Protein AF-A0A848SXJ2-F1 (afdb_monomer_lite)

Structure (mmCIF, N/CA/C/O backbone):
data_AF-A0A848SXJ2-F1
#
_entry.id   AF-A0A848SXJ2-F1
#
loop_
_atom_site.group_PDB
_atom_site.id
_atom_site.type_symbol
_atom_site.label_atom_id
_atom_site.label_alt_id
_atom_site.label_comp_id
_atom_site.label_asym_id
_atom_site.label_entity_id
_atom_site.label_seq_id
_atom_site.pdbx_PDB_ins_code
_atom_site.Cartn_x
_atom_site.Cartn_y
_atom_site.Cartn_z
_atom_site.occupancy
_atom_site.B_iso_or_equiv
_atom_site.auth_seq_id
_atom_site.auth_comp_id
_atom_site.auth_asym_id
_atom_site.auth_atom_id
_atom_site.pdbx_PDB_model_num
ATOM 1 N N . GLY A 1 1 ? 14.154 23.562 -6.229 1.00 47.72 1 GLY A N 1
ATOM 2 C CA . GLY A 1 1 ? 14.390 22.105 -6.232 1.00 47.72 1 GLY A CA 1
ATOM 3 C C . GLY A 1 1 ? 15.698 21.708 -6.893 1.00 47.72 1 GLY A C 1
ATOM 4 O O . GLY A 1 1 ? 15.797 20.578 -7.337 1.00 47.72 1 GLY A O 1
ATOM 5 N N . MET A 1 2 ? 16.697 22.590 -6.935 1.00 58.78 2 MET A N 1
ATOM 6 C CA . MET A 1 2 ? 18.092 22.252 -7.221 1.00 58.78 2 MET A CA 1
ATOM 7 C C . MET A 1 2 ? 18.966 23.193 -6.392 1.00 58.78 2 MET A C 1
ATOM 9 O O . MET A 1 2 ? 18.511 24.285 -6.054 1.00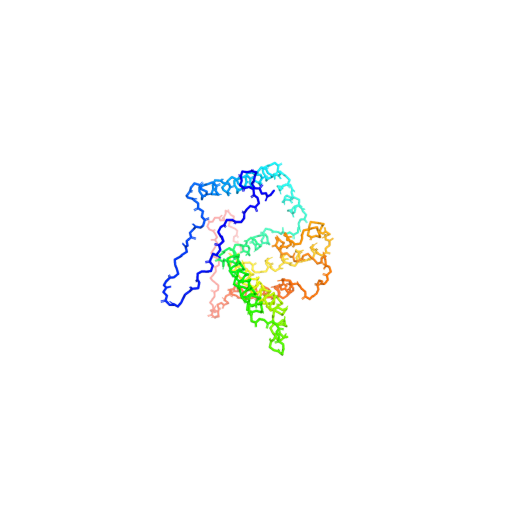 58.78 2 MET A O 1
ATOM 13 N N . SER A 1 3 ? 20.159 22.725 -6.040 1.00 58.53 3 SER A N 1
ATOM 14 C CA . SER A 1 3 ? 21.129 23.444 -5.217 1.00 58.53 3 SER A CA 1
ATOM 15 C C . SER A 1 3 ? 21.583 24.745 -5.874 1.00 58.53 3 SER A C 1
ATOM 17 O O . SER A 1 3 ? 22.093 24.715 -6.997 1.00 58.53 3 SER A O 1
ATOM 19 N N . ASP A 1 4 ? 21.496 25.862 -5.150 1.00 65.25 4 ASP A N 1
ATOM 20 C CA . ASP A 1 4 ? 22.073 27.143 -5.583 1.00 65.25 4 ASP A CA 1
ATOM 21 C C . ASP A 1 4 ? 23.614 27.092 -5.630 1.00 65.25 4 ASP A C 1
ATOM 23 O O . ASP A 1 4 ? 24.245 27.873 -6.341 1.00 65.25 4 ASP A O 1
ATOM 27 N N . ARG A 1 5 ? 24.230 26.148 -4.897 1.00 64.75 5 ARG A N 1
ATOM 28 C CA . ARG A 1 5 ? 25.687 25.942 -4.832 1.00 64.75 5 ARG A CA 1
ATOM 29 C C . ARG A 1 5 ? 26.227 25.030 -5.932 1.00 64.75 5 ARG A C 1
ATOM 31 O O . ARG A 1 5 ? 27.325 25.283 -6.421 1.00 64.75 5 ARG A O 1
ATOM 38 N N . LEU A 1 6 ? 25.502 23.974 -6.306 1.00 68.81 6 LEU A N 1
ATOM 39 C CA . LEU A 1 6 ? 25.976 22.972 -7.278 1.00 68.81 6 LEU A CA 1
ATOM 40 C C . LEU A 1 6 ? 25.404 23.165 -8.692 1.00 68.81 6 LEU A C 1
ATOM 42 O O . LEU A 1 6 ? 25.978 22.659 -9.659 1.00 68.81 6 LEU A O 1
ATOM 46 N N . GLY A 1 7 ? 24.314 23.925 -8.837 1.00 62.50 7 GLY A N 1
ATOM 47 C CA . GLY A 1 7 ? 23.664 24.161 -10.125 1.00 62.50 7 GLY A CA 1
ATOM 48 C C . GLY A 1 7 ? 23.066 22.888 -10.756 1.00 62.50 7 GLY A C 1
ATOM 49 O O . GLY A 1 7 ? 23.024 21.830 -10.130 1.00 62.50 7 GLY A O 1
ATOM 50 N N . PRO A 1 8 ? 22.578 22.954 -12.008 1.00 58.34 8 PRO A N 1
ATOM 51 C CA . PRO A 1 8 ? 21.832 21.868 -12.659 1.00 58.34 8 PRO A CA 1
ATOM 52 C C . PRO A 1 8 ? 22.715 20.768 -13.286 1.00 58.34 8 PRO A C 1
ATOM 54 O O . PRO A 1 8 ? 22.371 20.201 -14.323 1.00 58.34 8 PRO A O 1
ATOM 57 N N . LEU A 1 9 ? 23.881 20.478 -12.708 1.00 57.28 9 LEU A N 1
ATOM 58 C CA . LEU A 1 9 ? 24.855 19.556 -13.298 1.00 57.28 9 LEU A CA 1
ATOM 59 C C . LEU A 1 9 ? 24.609 18.104 -12.864 1.00 57.28 9 LEU A C 1
ATOM 61 O O . LEU A 1 9 ? 24.473 17.797 -11.683 1.00 57.28 9 LEU A O 1
ATOM 65 N N . GLN A 1 10 ? 24.596 17.189 -13.837 1.00 55.00 10 GLN A N 1
ATOM 66 C CA . GLN A 1 10 ? 24.577 15.748 -13.590 1.00 55.00 10 GLN A CA 1
ATOM 67 C C . GLN A 1 10 ? 26.015 15.257 -13.369 1.00 55.00 10 GLN A C 1
ATOM 69 O O . GLN A 1 10 ? 26.797 15.166 -14.318 1.00 55.00 10 GLN A O 1
ATOM 74 N N . PHE A 1 11 ? 26.371 14.968 -12.117 1.00 60.47 11 PHE A N 1
ATOM 75 C CA . PHE A 1 11 ? 27.676 14.412 -11.746 1.00 60.47 11 PHE A CA 1
ATOM 76 C C . PHE A 1 11 ? 27.670 12.879 -11.882 1.00 60.47 11 PHE A C 1
ATOM 78 O O . PHE A 1 11 ? 26.673 12.235 -11.564 1.00 60.47 11 PHE A O 1
ATOM 85 N N . GLY A 1 12 ? 28.769 12.298 -12.384 1.00 56.19 12 GLY A N 1
ATOM 86 C CA . GLY A 1 12 ? 28.888 10.852 -12.636 1.00 56.19 12 GLY A CA 1
ATOM 87 C C . GLY A 1 12 ? 28.481 10.417 -14.050 1.00 56.19 12 GLY A C 1
ATOM 88 O O . GLY A 1 12 ? 27.635 9.537 -14.218 1.00 56.19 12 GLY A O 1
ATOM 89 N N . LYS A 1 13 ? 29.067 11.020 -15.095 1.00 49.84 13 LYS A N 1
ATOM 90 C CA . LYS A 1 13 ? 28.912 10.494 -16.460 1.00 49.84 13 LYS A CA 1
ATOM 91 C C . LYS A 1 13 ? 29.557 9.105 -16.533 1.00 49.84 13 LYS A C 1
ATOM 93 O O . LYS A 1 13 ? 30.717 8.943 -16.192 1.00 49.84 13 LYS A O 1
ATOM 98 N N . LYS A 1 14 ? 28.829 8.101 -17.031 1.00 47.25 14 LYS A N 1
ATOM 99 C CA . LYS A 1 14 ? 29.453 6.854 -17.494 1.00 47.25 14 LYS A CA 1
ATOM 100 C C . LYS A 1 14 ? 30.269 7.175 -18.745 1.00 47.25 14 LYS A C 1
ATOM 102 O O . LYS A 1 14 ? 29.695 7.273 -19.827 1.00 47.25 14 LYS A O 1
ATOM 107 N N . GLN A 1 15 ? 31.581 7.356 -18.622 1.00 43.81 15 GLN A N 1
ATOM 108 C CA . GLN A 1 15 ? 32.449 7.192 -19.785 1.00 43.81 15 GLN A CA 1
ATOM 109 C C . GLN A 1 15 ? 32.481 5.701 -20.132 1.00 43.81 15 GLN A C 1
ATOM 111 O O . GLN A 1 15 ? 33.029 4.884 -19.395 1.00 43.81 15 GLN A O 1
ATOM 116 N N . GLU A 1 16 ? 31.826 5.335 -21.235 1.00 45.81 16 GLU A N 1
ATOM 117 C CA . GLU A 1 16 ? 31.946 4.006 -21.830 1.00 45.81 16 GLU A CA 1
ATOM 118 C C . GLU A 1 16 ? 33.398 3.780 -22.264 1.00 45.81 16 GLU A C 1
ATOM 120 O O . GLU A 1 16 ? 33.823 4.201 -23.339 1.00 45.81 16 GLU A O 1
ATOM 125 N N . MET A 1 17 ? 34.170 3.086 -21.432 1.00 40.25 17 MET A N 1
ATOM 126 C CA . MET A 1 17 ? 35.385 2.425 -21.889 1.00 40.25 17 MET A CA 1
ATOM 127 C C . MET A 1 17 ? 34.981 1.097 -22.530 1.00 40.25 17 MET A C 1
ATOM 129 O O . MET A 1 17 ? 34.607 0.138 -21.856 1.00 40.25 17 MET A O 1
ATOM 133 N N . ILE A 1 18 ? 35.037 1.050 -23.859 1.00 52.75 18 ILE A N 1
ATOM 134 C CA . ILE A 1 18 ? 35.050 -0.197 -24.625 1.00 52.75 18 ILE A CA 1
ATOM 135 C C . ILE A 1 18 ? 36.289 -0.971 -24.170 1.00 52.75 18 ILE A C 1
ATOM 137 O O . ILE A 1 18 ? 37.379 -0.464 -24.412 1.00 52.75 18 ILE A O 1
ATOM 141 N N . PHE A 1 19 ? 36.172 -2.178 -23.596 1.00 44.94 19 PHE A N 1
ATOM 142 C CA . PHE A 1 19 ? 37.164 -3.221 -23.890 1.00 44.94 19 PHE A CA 1
ATOM 143 C C . PHE A 1 19 ? 36.791 -4.660 -23.504 1.00 44.94 19 PHE A C 1
ATOM 145 O O . PHE A 1 19 ? 36.124 -4.954 -22.516 1.00 44.94 19 PHE A O 1
ATOM 152 N N . LEU A 1 20 ? 37.332 -5.551 -24.330 1.00 52.31 20 LEU A N 1
ATOM 153 C CA . LEU A 1 20 ? 37.504 -6.986 -24.169 1.00 52.31 20 LEU A CA 1
ATOM 154 C C . LEU A 1 20 ? 37.998 -7.353 -22.750 1.00 52.31 20 LEU A C 1
ATOM 156 O O . LEU A 1 20 ? 39.134 -7.062 -22.393 1.00 52.31 20 LEU A O 1
ATOM 160 N N . GLY A 1 21 ? 37.150 -8.030 -21.972 1.00 52.91 21 GLY A N 1
ATOM 161 C CA . GLY A 1 21 ? 37.533 -8.918 -20.867 1.00 52.91 21 GLY A CA 1
ATOM 162 C C . GLY A 1 21 ? 38.621 -8.442 -19.893 1.00 52.91 21 GLY A C 1
ATOM 163 O O . GLY A 1 21 ? 39.688 -9.048 -19.848 1.00 52.91 21 GLY A O 1
ATOM 164 N N . ARG A 1 22 ? 38.335 -7.451 -19.041 1.00 46.81 22 ARG A N 1
ATOM 165 C CA . ARG A 1 22 ? 38.869 -7.377 -17.666 1.00 46.81 22 ARG A 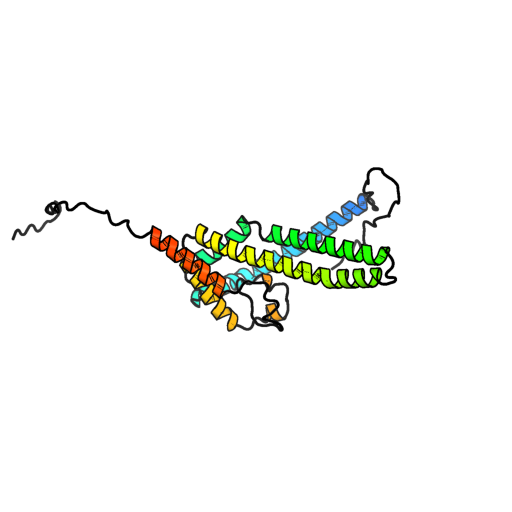CA 1
ATOM 166 C C . ARG A 1 22 ? 38.076 -6.379 -16.820 1.00 46.81 22 ARG A C 1
ATOM 168 O O . ARG A 1 22 ? 37.397 -5.517 -17.360 1.00 46.81 22 ARG A O 1
ATOM 175 N N . GLU A 1 23 ? 38.134 -6.596 -15.510 1.00 42.50 23 GLU A N 1
ATOM 176 C CA . GLU A 1 23 ? 37.324 -6.016 -14.431 1.00 42.50 23 GLU A CA 1
ATOM 177 C C . GLU A 1 23 ? 36.950 -4.532 -14.591 1.00 42.50 23 GLU A C 1
ATOM 179 O O . GLU A 1 23 ? 37.790 -3.671 -14.850 1.00 42.50 23 GLU A O 1
ATOM 184 N N . ILE A 1 24 ? 35.659 -4.251 -14.390 1.00 47.78 24 ILE A N 1
ATOM 185 C CA . ILE A 1 24 ? 35.055 -2.918 -14.448 1.00 47.78 24 ILE A CA 1
ATOM 186 C C . ILE A 1 24 ? 35.319 -2.223 -13.108 1.00 47.78 24 ILE A C 1
ATOM 188 O O . ILE A 1 24 ? 34.652 -2.519 -12.119 1.00 47.78 24 ILE A O 1
ATOM 192 N N . SER A 1 25 ? 36.283 -1.302 -13.073 1.00 45.88 25 SER A N 1
ATOM 193 C CA . SER A 1 25 ? 36.439 -0.360 -11.962 1.00 45.88 25 SER A CA 1
ATOM 194 C C . SER A 1 25 ? 35.680 0.924 -12.294 1.00 45.88 25 SER A C 1
ATOM 196 O O . SER A 1 25 ? 35.965 1.579 -13.294 1.00 45.88 25 SER A O 1
ATOM 198 N N . GLU A 1 26 ? 34.699 1.270 -11.465 1.00 52.59 26 GLU A N 1
ATOM 199 C CA . GLU A 1 26 ? 33.915 2.500 -11.574 1.00 52.59 26 GLU A CA 1
ATOM 200 C C . GLU A 1 26 ? 34.807 3.693 -11.181 1.00 52.59 26 GLU A C 1
ATOM 202 O O . GLU A 1 26 ? 35.275 3.781 -10.045 1.00 52.59 26 GLU A O 1
ATOM 207 N N . GLN A 1 27 ? 35.121 4.578 -12.130 1.00 51.34 27 GLN A N 1
ATOM 208 C CA . GLN A 1 27 ? 35.955 5.756 -11.885 1.00 51.34 27 GLN A CA 1
ATOM 209 C C . GLN A 1 27 ? 35.036 6.951 -11.582 1.00 51.34 27 GLN A C 1
ATOM 211 O O . GLN A 1 27 ? 34.171 7.291 -12.387 1.00 51.34 27 GLN A O 1
ATOM 216 N N . LYS A 1 28 ? 35.171 7.559 -10.394 1.00 56.06 28 LYS A N 1
ATOM 217 C CA . LYS A 1 28 ? 34.413 8.767 -10.027 1.00 56.06 28 LYS A CA 1
ATOM 218 C C . LYS A 1 28 ? 34.899 9.947 -10.880 1.00 56.06 28 LYS A C 1
ATOM 220 O O . LYS A 1 28 ? 36.016 10.418 -10.698 1.00 56.06 28 LYS A O 1
ATOM 225 N N . ASP A 1 29 ? 34.041 10.456 -11.762 1.00 61.94 29 ASP A N 1
ATOM 226 C CA . ASP A 1 29 ? 34.302 11.610 -12.647 1.00 61.94 29 ASP A CA 1
ATOM 227 C C . ASP A 1 29 ? 34.198 12.978 -11.924 1.00 61.94 29 ASP A C 1
ATOM 229 O O . ASP A 1 29 ? 33.734 13.973 -12.486 1.00 61.94 29 ASP A O 1
ATOM 233 N N . TYR A 1 30 ? 34.567 13.054 -10.644 1.00 69.38 30 TYR A N 1
ATOM 234 C CA . TYR A 1 30 ? 34.507 14.285 -9.850 1.00 69.38 30 TYR A CA 1
ATOM 235 C C . TYR A 1 30 ? 35.507 14.252 -8.690 1.00 69.38 30 TYR A C 1
ATOM 237 O O . TYR A 1 30 ? 35.885 13.190 -8.203 1.00 69.38 30 TYR A O 1
ATOM 245 N N . SER A 1 31 ? 35.967 15.432 -8.266 1.00 78.00 31 SER A N 1
ATOM 246 C CA . SER A 1 31 ? 36.963 15.548 -7.194 1.00 78.00 31 SER A CA 1
ATOM 247 C C . SER A 1 31 ? 36.384 15.150 -5.830 1.00 78.00 31 SER A C 1
ATOM 249 O O . SER A 1 31 ? 35.186 15.320 -5.614 1.00 78.00 31 SER A O 1
ATOM 251 N N . GLU A 1 32 ? 37.223 14.697 -4.891 1.00 75.94 32 GLU A N 1
ATOM 252 C CA . GLU A 1 32 ? 36.822 14.444 -3.488 1.00 75.94 32 GLU A CA 1
ATOM 253 C C . GLU A 1 32 ? 36.102 15.660 -2.881 1.00 75.94 32 GLU A C 1
ATOM 255 O O . GLU A 1 32 ? 35.013 15.540 -2.336 1.00 75.94 32 GLU A O 1
ATOM 260 N N . ARG A 1 33 ? 36.618 16.870 -3.129 1.00 77.19 33 ARG A N 1
ATOM 261 C CA . ARG A 1 33 ? 35.980 18.132 -2.717 1.00 77.19 33 ARG A CA 1
ATOM 262 C C . ARG A 1 33 ? 34.574 18.321 -3.309 1.00 77.19 33 ARG A C 1
ATOM 264 O O . ARG A 1 33 ? 33.718 18.955 -2.701 1.00 77.19 33 ARG A O 1
ATOM 271 N N . THR A 1 34 ? 34.336 17.828 -4.523 1.00 77.88 34 THR A N 1
ATOM 272 C CA . THR A 1 34 ? 33.011 17.857 -5.163 1.00 77.88 34 THR A CA 1
ATOM 273 C C . THR A 1 34 ? 32.094 16.792 -4.568 1.00 77.88 34 THR A C 1
ATOM 275 O O . THR A 1 34 ? 30.910 17.058 -4.407 1.00 77.88 34 THR A O 1
ATOM 278 N N . ALA A 1 35 ? 32.629 15.618 -4.220 1.00 76.56 35 ALA A N 1
ATOM 279 C CA . ALA A 1 35 ? 31.884 14.566 -3.535 1.00 76.56 35 ALA A CA 1
ATOM 280 C C . ALA A 1 35 ? 31.392 15.043 -2.160 1.00 76.56 35 ALA A C 1
ATOM 282 O O . ALA A 1 35 ? 30.202 14.957 -1.881 1.00 76.56 35 ALA A O 1
ATOM 283 N N . GLU A 1 36 ? 32.276 15.654 -1.368 1.00 81.00 36 GLU A N 1
ATOM 284 C CA . GLU A 1 36 ? 31.937 16.263 -0.075 1.00 81.00 36 GLU A CA 1
ATOM 285 C C . GLU A 1 36 ? 30.844 17.332 -0.219 1.00 81.00 36 GLU A C 1
ATOM 287 O O . GLU A 1 36 ? 29.877 17.346 0.538 1.00 81.00 36 GLU A O 1
ATOM 292 N N . ALA A 1 37 ? 30.947 18.192 -1.237 1.00 82.06 37 ALA A N 1
ATOM 293 C CA . ALA A 1 37 ? 29.942 19.222 -1.492 1.00 82.06 37 ALA A CA 1
ATOM 294 C C . ALA A 1 37 ? 28.573 18.643 -1.899 1.00 82.06 37 ALA A C 1
ATOM 296 O O . ALA A 1 37 ? 27.544 19.233 -1.570 1.00 82.06 37 ALA A O 1
ATOM 297 N N . ILE A 1 38 ? 28.547 17.513 -2.615 1.00 78.69 38 ILE A N 1
ATOM 298 C CA . ILE A 1 38 ? 27.309 16.791 -2.950 1.00 78.69 38 ILE A CA 1
ATOM 299 C C . ILE A 1 38 ? 26.688 16.207 -1.681 1.00 78.69 38 ILE A C 1
ATOM 301 O O . ILE A 1 38 ? 25.493 16.393 -1.459 1.00 78.69 38 ILE A O 1
ATOM 305 N N . ASP A 1 39 ? 27.484 15.544 -0.845 1.00 78.88 39 ASP A N 1
ATOM 306 C CA . ASP A 1 39 ? 26.998 14.916 0.384 1.00 78.88 39 ASP A CA 1
ATOM 307 C C . ASP A 1 39 ? 26.438 15.956 1.370 1.00 78.88 39 ASP A C 1
ATOM 309 O O . ASP A 1 39 ? 25.351 15.756 1.916 1.00 78.88 39 ASP A O 1
ATOM 313 N N . GLU A 1 40 ? 27.113 17.100 1.542 1.00 83.62 40 GLU A N 1
ATOM 314 C CA . GLU A 1 40 ? 26.623 18.225 2.355 1.00 83.62 40 GLU A CA 1
ATOM 315 C C . GLU A 1 40 ? 25.268 18.749 1.861 1.00 83.62 40 GLU A C 1
ATOM 317 O O . GLU A 1 40 ? 24.355 18.998 2.653 1.00 83.62 40 GLU A O 1
ATOM 322 N N . GLU A 1 41 ? 25.115 18.904 0.547 1.00 83.38 41 GLU A N 1
ATOM 323 C CA . GLU A 1 41 ? 23.892 19.435 -0.046 1.00 83.38 41 GLU A CA 1
ATOM 324 C C . GLU A 1 41 ? 22.732 18.438 0.047 1.00 83.38 41 GLU A C 1
ATOM 326 O O . GLU A 1 41 ? 21.605 18.815 0.379 1.00 83.38 41 GLU A O 1
ATOM 331 N N . VAL A 1 42 ? 23.002 17.154 -0.207 1.00 80.50 42 VAL A N 1
ATOM 332 C CA . VAL A 1 42 ? 22.019 16.077 -0.038 1.00 80.50 42 VAL A CA 1
ATOM 333 C C . VAL A 1 42 ? 21.569 16.015 1.416 1.00 80.50 42 VAL A C 1
ATOM 335 O O . VAL A 1 42 ? 20.366 15.962 1.677 1.00 80.50 42 VAL A O 1
ATOM 338 N N . HIS A 1 43 ? 22.506 16.078 2.363 1.00 83.06 43 HIS A N 1
ATOM 339 C CA . HIS A 1 43 ? 22.187 16.085 3.784 1.00 83.06 43 HIS A CA 1
ATOM 340 C C . HIS A 1 43 ? 21.317 17.291 4.162 1.00 83.06 43 HIS A C 1
ATOM 342 O O . HIS A 1 43 ? 20.280 17.114 4.796 1.00 83.06 43 HIS A O 1
ATOM 348 N N . SER A 1 44 ? 21.673 18.494 3.702 1.00 82.69 44 SER A N 1
ATOM 349 C CA . SER A 1 44 ? 20.905 19.725 3.931 1.00 82.69 44 SER A CA 1
ATOM 350 C C . SER A 1 44 ? 19.477 19.646 3.375 1.00 82.69 44 SER A C 1
ATOM 352 O O . SER A 1 44 ? 18.519 20.005 4.060 1.00 82.69 44 SER A O 1
ATOM 354 N N . LEU A 1 45 ? 19.302 19.115 2.160 1.00 82.56 45 LEU A N 1
ATOM 355 C CA . LEU A 1 45 ? 17.981 18.950 1.546 1.00 82.56 45 LEU A CA 1
ATOM 356 C C . LEU A 1 45 ? 17.112 17.948 2.306 1.00 82.56 45 LEU A C 1
ATOM 358 O O . LEU A 1 45 ? 15.933 18.214 2.548 1.00 82.56 45 LEU A O 1
ATOM 362 N N . VAL A 1 46 ? 17.686 16.801 2.677 1.00 79.75 46 VAL A N 1
ATOM 363 C CA . VAL A 1 46 ? 16.976 15.763 3.433 1.00 79.75 46 VAL A CA 1
ATOM 364 C C . VAL A 1 46 ? 16.597 16.285 4.816 1.00 79.75 46 VAL A C 1
ATOM 366 O O . VAL A 1 46 ? 15.443 16.138 5.219 1.00 79.75 46 VAL A O 1
ATOM 369 N N . GLN A 1 47 ? 17.526 16.948 5.506 1.00 87.38 47 GLN A N 1
ATOM 370 C CA . GLN A 1 47 ? 17.285 17.518 6.827 1.00 87.38 47 GLN A CA 1
ATOM 371 C C . GLN A 1 47 ? 16.232 18.629 6.767 1.00 87.38 47 GLN A C 1
ATOM 373 O O . GLN A 1 47 ? 15.282 18.610 7.540 1.00 87.38 47 GLN A O 1
ATOM 378 N N . GLY A 1 48 ? 16.314 19.536 5.789 1.00 88.06 48 GLY A N 1
ATOM 379 C CA . GLY A 1 48 ? 15.326 20.599 5.611 1.00 88.06 48 GLY A CA 1
ATOM 380 C C . GLY A 1 48 ? 13.924 20.069 5.296 1.00 88.06 48 GLY A C 1
ATOM 381 O O . GLY A 1 48 ? 12.935 20.583 5.819 1.00 88.06 48 GLY A O 1
ATOM 382 N N . ALA A 1 49 ? 13.815 19.015 4.482 1.00 82.31 49 ALA A N 1
ATOM 383 C CA . ALA A 1 49 ? 12.537 18.356 4.222 1.00 82.31 49 ALA A CA 1
ATOM 384 C C . ALA A 1 49 ? 11.980 17.668 5.479 1.00 82.31 49 ALA A C 1
ATOM 386 O O . ALA A 1 49 ? 10.780 17.765 5.745 1.00 82.31 49 ALA A O 1
ATOM 387 N N . TYR A 1 50 ? 12.845 17.008 6.254 1.00 81.81 50 TYR A N 1
ATOM 388 C CA . TYR A 1 50 ? 12.487 16.365 7.516 1.00 81.81 50 TYR A CA 1
ATOM 389 C C . TYR A 1 50 ? 12.002 17.383 8.554 1.00 81.81 50 TYR A C 1
ATOM 391 O O . TYR A 1 50 ? 10.912 17.228 9.100 1.00 81.81 50 TYR A O 1
ATOM 399 N N . ASP A 1 51 ? 12.753 18.462 8.767 1.00 89.56 51 ASP A N 1
ATOM 400 C CA . ASP A 1 51 ? 12.415 19.515 9.727 1.00 89.56 51 ASP A CA 1
ATOM 401 C C . ASP A 1 51 ? 11.113 20.220 9.335 1.00 89.56 51 ASP A C 1
ATOM 403 O O . ASP A 1 51 ? 10.268 20.495 10.184 1.00 89.56 51 ASP A O 1
ATOM 407 N N . HIS A 1 52 ? 10.904 20.466 8.039 1.00 86.75 52 HIS A N 1
ATOM 408 C CA . HIS A 1 52 ? 9.660 21.046 7.545 1.00 86.75 52 HIS A CA 1
ATOM 409 C C . HIS A 1 52 ? 8.463 20.112 7.757 1.00 86.75 52 HIS A C 1
ATOM 411 O O . HIS A 1 52 ? 7.392 20.573 8.152 1.00 86.75 52 HIS A O 1
ATOM 417 N N . ALA A 1 53 ? 8.638 18.805 7.535 1.00 80.31 53 ALA A N 1
ATOM 418 C CA . ALA A 1 53 ? 7.605 17.814 7.814 1.00 80.31 53 ALA A CA 1
ATOM 419 C C . ALA A 1 53 ? 7.286 17.743 9.314 1.00 80.31 53 ALA A C 1
ATOM 421 O O . ALA A 1 53 ? 6.113 17.799 9.679 1.00 80.31 53 ALA A O 1
ATOM 422 N N . ASN A 1 54 ? 8.303 17.698 10.180 1.00 90.19 54 ASN A N 1
ATOM 423 C CA . ASN A 1 54 ? 8.111 17.703 11.631 1.00 90.19 54 ASN A CA 1
ATOM 424 C C . ASN A 1 54 ? 7.406 18.969 12.101 1.00 90.19 54 ASN A C 1
ATOM 426 O O . ASN A 1 54 ? 6.425 18.881 12.828 1.00 90.19 54 ASN A O 1
ATOM 430 N N . LYS A 1 55 ? 7.827 20.137 11.615 1.00 89.06 55 LYS A N 1
ATOM 431 C CA . LYS A 1 55 ? 7.180 21.407 11.938 1.00 89.06 55 LYS A CA 1
ATOM 432 C C . LYS A 1 55 ? 5.711 21.425 11.513 1.00 89.06 55 LYS A C 1
ATOM 434 O O . LYS A 1 55 ? 4.854 21.816 12.295 1.00 89.06 55 LYS A O 1
ATOM 439 N N . LEU A 1 56 ? 5.400 20.951 10.304 1.00 84.31 56 LEU A N 1
ATOM 440 C CA . LEU A 1 56 ? 4.018 20.809 9.833 1.00 84.31 56 LEU A CA 1
ATOM 441 C C . LEU A 1 56 ? 3.193 19.882 10.734 1.00 84.31 56 LEU A C 1
ATOM 443 O O . LEU A 1 56 ? 2.028 20.182 11.003 1.00 84.31 56 LEU A O 1
ATOM 447 N N . LEU A 1 57 ? 3.777 18.771 11.185 1.00 79.12 57 LEU A N 1
ATOM 448 C CA . LEU A 1 57 ? 3.122 17.819 12.079 1.00 79.12 57 LEU A CA 1
ATOM 449 C C . LEU A 1 57 ? 2.905 18.410 13.475 1.00 79.12 57 LEU A C 1
ATOM 451 O O . LEU A 1 57 ? 1.798 18.308 13.992 1.00 79.12 57 LEU A O 1
ATOM 455 N N . GLU A 1 58 ? 3.913 19.063 14.051 1.00 85.19 58 GLU A N 1
ATOM 456 C CA . GLU A 1 58 ? 3.844 19.720 15.359 1.00 85.19 58 GLU A CA 1
ATOM 457 C C . GLU A 1 58 ? 2.809 20.853 15.365 1.00 85.19 58 GLU A C 1
ATOM 459 O O . GLU A 1 58 ? 1.937 20.888 16.229 1.00 85.19 58 GLU A O 1
ATOM 464 N N . GLU A 1 59 ? 2.830 21.734 14.360 1.00 90.06 59 GLU A N 1
ATOM 465 C CA . GLU A 1 59 ? 1.893 22.863 14.247 1.00 90.06 59 GLU A CA 1
ATOM 466 C C . GLU A 1 59 ? 0.438 22.423 14.022 1.00 90.06 59 GLU A C 1
ATOM 468 O O . GLU A 1 59 ? -0.494 23.174 14.315 1.00 90.06 59 GLU A O 1
ATOM 473 N N . ASN A 1 60 ? 0.220 21.221 13.479 1.00 87.06 60 ASN A N 1
ATOM 474 C CA . ASN A 1 60 ? -1.114 20.703 13.169 1.00 87.06 60 ASN A CA 1
ATOM 475 C C . ASN A 1 60 ? -1.500 19.486 14.020 1.00 87.06 60 ASN A C 1
ATOM 477 O O . ASN A 1 60 ? -2.517 18.850 13.728 1.00 87.06 60 ASN A O 1
ATOM 481 N N . ILE A 1 61 ? -0.749 19.173 15.080 1.00 84.31 61 ILE A N 1
ATOM 482 C CA . ILE A 1 61 ? -0.982 17.970 15.889 1.00 84.31 61 ILE A CA 1
ATOM 483 C C . ILE A 1 61 ? -2.370 17.983 16.535 1.00 84.31 61 ILE A C 1
ATOM 485 O O . ILE A 1 61 ? -3.063 16.970 16.539 1.00 84.31 61 ILE A O 1
ATOM 489 N N . ASP A 1 62 ? -2.845 19.154 16.964 1.00 72.69 62 ASP A N 1
ATOM 490 C CA . ASP A 1 62 ? -4.180 19.321 17.543 1.00 72.69 62 ASP A CA 1
ATOM 491 C C . ASP A 1 62 ? -5.287 19.069 16.519 1.00 72.69 62 ASP A C 1
ATOM 493 O O . ASP A 1 62 ? -6.336 18.525 16.855 1.00 72.69 62 ASP A O 1
ATOM 497 N N . ARG A 1 63 ? -5.055 19.401 15.242 1.00 73.94 63 ARG A N 1
ATOM 498 C CA . ARG A 1 63 ? -5.986 19.068 14.154 1.00 73.94 63 ARG A CA 1
ATOM 499 C C . ARG A 1 63 ? -5.969 17.579 13.850 1.00 73.94 63 ARG A C 1
ATOM 501 O O . ARG A 1 63 ? -7.017 17.032 13.530 1.00 73.94 63 ARG A O 1
ATOM 508 N N . LEU A 1 64 ? -4.813 16.927 13.964 1.00 69.12 64 LEU A N 1
ATOM 509 C CA . LEU A 1 64 ? -4.694 15.480 13.813 1.00 69.12 64 LEU A CA 1
ATOM 510 C C . LEU A 1 64 ? -5.420 14.751 14.954 1.00 69.12 64 LEU A C 1
ATOM 512 O O . LEU A 1 64 ? -6.196 13.837 14.692 1.00 69.12 64 LEU A O 1
ATOM 516 N N . HIS A 1 65 ? -5.249 15.202 16.199 1.00 69.69 65 HIS A N 1
ATOM 517 C CA . HIS A 1 65 ? -5.981 14.695 17.361 1.00 69.69 65 HIS A CA 1
ATOM 518 C C . HIS A 1 65 ? -7.479 14.999 17.288 1.00 69.69 65 HIS A C 1
ATOM 520 O O . HIS A 1 65 ? -8.280 14.132 17.615 1.00 69.69 65 HIS A O 1
ATOM 526 N N . ALA A 1 66 ? -7.879 16.180 16.812 1.00 62.50 66 ALA A N 1
ATOM 527 C CA . ALA A 1 66 ? -9.284 16.520 16.601 1.00 62.50 66 ALA A CA 1
ATOM 528 C C . ALA A 1 66 ? -9.906 15.718 15.451 1.00 62.50 66 ALA A C 1
ATOM 530 O O . ALA A 1 66 ? -11.069 15.344 15.537 1.00 62.50 66 ALA A O 1
ATOM 531 N N . LEU A 1 67 ? -9.147 15.412 14.394 1.00 59.94 67 LEU A N 1
ATOM 532 C CA . LEU A 1 67 ? -9.578 14.525 13.315 1.00 59.94 67 LEU A CA 1
ATOM 533 C C . LEU A 1 67 ? -9.720 13.088 13.823 1.00 59.94 67 LEU A C 1
ATOM 535 O O . LEU A 1 67 ? -10.746 12.468 13.578 1.00 59.94 67 LEU A O 1
ATOM 539 N N . ALA A 1 68 ? -8.736 12.575 14.564 1.00 61.38 68 ALA A N 1
ATOM 540 C CA . ALA A 1 68 ? -8.809 11.260 15.196 1.00 61.38 68 ALA A CA 1
ATOM 541 C C . ALA A 1 68 ? -9.984 11.179 16.186 1.00 61.38 68 ALA A C 1
ATOM 543 O O . ALA A 1 68 ? -10.751 10.224 16.144 1.00 61.38 68 ALA A O 1
ATOM 544 N N . GLY A 1 69 ? -10.178 12.215 17.006 1.00 57.56 69 GLY A N 1
ATOM 545 C CA . GLY A 1 69 ? -11.309 12.360 17.920 1.00 57.56 69 GLY A CA 1
ATOM 546 C C . GLY A 1 69 ? -12.645 12.419 17.186 1.00 57.56 69 GLY A C 1
ATOM 547 O O . GLY A 1 69 ? -13.549 11.676 17.524 1.00 57.56 69 GLY A O 1
ATOM 548 N N . ALA A 1 70 ? -12.756 13.200 16.111 1.00 55.56 70 ALA A N 1
ATOM 549 C CA . ALA A 1 70 ? -13.966 13.269 15.296 1.00 55.56 70 ALA A CA 1
ATOM 550 C C . ALA A 1 70 ? -14.258 11.960 14.541 1.00 55.56 70 ALA A C 1
ATOM 552 O O . ALA A 1 70 ? -15.420 11.648 14.294 1.00 55.56 70 ALA A O 1
ATOM 553 N N . LEU A 1 71 ? -13.230 11.194 14.161 1.00 58.75 71 LEU A N 1
ATOM 554 C CA . LEU A 1 71 ? -13.373 9.867 13.552 1.00 58.75 71 LEU A CA 1
ATOM 555 C C . LEU A 1 71 ? -13.795 8.804 14.579 1.00 58.75 71 LEU A C 1
ATOM 557 O O . LEU A 1 71 ? -14.539 7.892 14.219 1.00 58.75 71 LEU A O 1
ATOM 561 N N . LEU A 1 72 ? -13.366 8.949 15.837 1.00 56.44 72 LEU A N 1
ATOM 562 C CA . LEU A 1 72 ? -13.831 8.149 16.974 1.00 56.44 72 LEU A CA 1
ATOM 563 C C . LEU A 1 72 ? -15.275 8.516 17.365 1.00 56.44 72 LEU A C 1
ATOM 565 O O . LEU A 1 72 ? -16.105 7.627 17.519 1.00 56.44 72 LEU A O 1
ATOM 569 N N . ASP A 1 73 ? -15.597 9.810 17.435 1.00 49.16 73 ASP A N 1
ATOM 570 C CA . ASP A 1 73 ? -16.925 10.337 17.785 1.00 49.16 73 ASP A CA 1
ATOM 571 C C . ASP A 1 73 ? -17.972 10.092 16.687 1.00 49.16 73 ASP A C 1
ATOM 573 O O . ASP A 1 73 ? -19.165 10.010 16.974 1.00 49.16 73 ASP A O 1
ATOM 577 N N . ARG A 1 74 ? -17.557 9.966 15.417 1.00 55.91 74 ARG A N 1
ATOM 578 C CA . ARG A 1 74 ? -18.454 9.586 14.310 1.00 55.91 74 ARG A CA 1
ATOM 579 C C . ARG A 1 74 ? -18.696 8.076 14.185 1.00 55.91 74 ARG A C 1
ATOM 581 O O . ARG A 1 74 ? -19.333 7.681 13.212 1.00 55.91 74 ARG A O 1
ATOM 588 N N . GLU A 1 75 ? -18.231 7.261 15.137 1.00 55.12 75 GLU A N 1
ATOM 589 C CA . GLU A 1 75 ? -18.494 5.813 15.236 1.00 55.12 75 GLU A CA 1
ATOM 590 C C . GLU A 1 75 ? -18.384 5.058 13.897 1.00 55.12 75 GLU A C 1
ATOM 592 O O . GLU A 1 75 ? -19.233 4.235 13.551 1.00 55.12 75 GLU A O 1
ATOM 597 N N . ILE A 1 76 ? -17.337 5.316 13.102 1.00 63.47 76 ILE A N 1
ATOM 598 C CA . ILE A 1 76 ? -17.106 4.462 11.927 1.00 63.47 76 ILE A CA 1
ATOM 599 C C . ILE A 1 76 ? -16.496 3.139 12.375 1.00 63.47 76 ILE A C 1
ATOM 601 O O . ILE A 1 76 ? -16.833 2.122 11.791 1.00 63.47 76 ILE A O 1
ATOM 605 N N . LEU A 1 77 ? -15.631 3.128 13.394 1.00 74.31 77 LEU A N 1
ATOM 606 C CA . LEU A 1 77 ? -14.982 1.910 13.876 1.00 74.31 77 LEU A CA 1
ATOM 607 C C . LEU A 1 77 ? -14.973 1.839 15.408 1.00 74.31 77 LEU A C 1
ATOM 609 O O . LEU A 1 77 ? -14.642 2.819 16.071 1.00 74.31 77 LEU A O 1
ATOM 613 N N . ASP A 1 78 ? -15.309 0.679 15.963 1.00 84.38 78 ASP A N 1
ATOM 614 C CA . ASP A 1 78 ? -15.174 0.367 17.382 1.00 84.38 78 ASP A CA 1
ATOM 615 C C . ASP A 1 78 ? -13.730 -0.031 17.753 1.00 84.38 78 ASP A C 1
ATOM 617 O O . ASP A 1 78 ? -12.825 -0.100 16.918 1.00 84.38 78 ASP A O 1
ATOM 621 N N . ARG A 1 79 ? -13.484 -0.272 19.045 1.00 85.88 79 ARG A N 1
ATOM 622 C CA . ARG A 1 79 ? -12.146 -0.598 19.561 1.00 85.88 79 ARG A CA 1
ATOM 623 C C . ARG A 1 79 ? -11.540 -1.846 18.914 1.00 85.88 79 ARG A C 1
ATOM 625 O O . ARG A 1 79 ? -10.344 -1.845 18.631 1.00 85.88 79 ARG A O 1
ATOM 632 N N . ASP A 1 80 ? -12.335 -2.894 18.729 1.00 87.88 80 ASP A N 1
ATOM 633 C CA . ASP A 1 80 ? -11.862 -4.170 18.193 1.00 87.88 80 ASP A CA 1
ATOM 634 C C . ASP A 1 80 ? -11.581 -4.049 16.691 1.00 87.88 80 ASP A C 1
ATOM 636 O O . ASP A 1 80 ? -10.633 -4.643 16.175 1.00 87.88 80 ASP A O 1
ATOM 640 N N . GLU A 1 81 ? -12.369 -3.233 15.998 1.00 87.06 81 GLU A N 1
ATOM 641 C CA . GLU A 1 81 ? -12.176 -2.885 14.594 1.00 87.06 81 GLU A CA 1
ATOM 642 C C . GLU A 1 81 ? -10.894 -2.066 14.378 1.00 87.06 81 GLU A C 1
ATOM 644 O O . GLU A 1 81 ? -10.106 -2.378 13.482 1.00 87.06 81 GLU A O 1
ATOM 649 N N . ILE A 1 82 ? -10.631 -1.069 15.231 1.00 87.56 82 ILE A N 1
ATOM 650 C CA . ILE A 1 82 ? -9.382 -0.290 15.207 1.00 87.56 82 ILE A CA 1
ATOM 651 C C . ILE A 1 82 ? -8.178 -1.192 15.489 1.00 87.56 82 ILE A C 1
ATOM 653 O O . ILE A 1 82 ? -7.166 -1.100 14.795 1.00 87.56 82 ILE A O 1
ATOM 657 N N . GLU A 1 83 ? -8.276 -2.081 16.478 1.00 87.81 83 GLU A N 1
ATOM 658 C CA . GLU A 1 83 ? -7.222 -3.055 16.774 1.00 87.81 83 GLU A CA 1
ATOM 659 C C . GLU A 1 83 ? -6.943 -3.964 15.569 1.00 87.81 83 GLU A C 1
ATOM 661 O O . GLU A 1 83 ? -5.783 -4.194 15.228 1.00 87.81 83 GLU A O 1
ATOM 666 N N . GLY A 1 84 ? -7.992 -4.420 14.878 1.00 87.94 84 GLY A N 1
ATOM 667 C CA . GLY A 1 84 ? -7.873 -5.198 13.648 1.00 87.94 84 GLY A CA 1
ATOM 668 C C . GLY A 1 84 ? -7.140 -4.441 12.537 1.00 87.94 84 GLY A C 1
ATOM 669 O O . GLY A 1 84 ? -6.231 -4.994 11.917 1.00 87.94 84 GLY A O 1
ATOM 670 N N . VAL A 1 85 ? -7.495 -3.175 12.301 1.00 88.56 85 VAL A N 1
ATOM 671 C CA . VAL A 1 85 ? -6.846 -2.331 11.280 1.00 88.56 85 VAL A CA 1
ATOM 672 C C . VAL A 1 85 ? -5.383 -2.060 11.639 1.00 88.56 85 VAL A C 1
ATOM 674 O O . VAL A 1 85 ? -4.501 -2.220 10.802 1.00 88.56 85 VAL A O 1
ATOM 677 N N . MET A 1 86 ? -5.081 -1.742 12.897 1.00 88.94 86 MET A N 1
ATOM 678 C CA . MET A 1 86 ? -3.695 -1.555 13.343 1.00 88.94 86 MET A CA 1
ATOM 679 C C . MET A 1 86 ? -2.867 -2.839 13.209 1.00 88.94 86 MET A C 1
ATOM 681 O O . MET A 1 86 ? -1.697 -2.792 12.827 1.00 88.94 86 MET A O 1
ATOM 685 N N . ALA A 1 87 ? -3.467 -3.998 13.489 1.00 90.62 87 ALA A N 1
ATOM 686 C CA . ALA A 1 87 ? -2.825 -5.292 13.296 1.00 90.62 87 ALA A CA 1
ATOM 687 C C . ALA A 1 87 ? -2.560 -5.593 11.810 1.00 90.62 87 ALA A C 1
ATOM 689 O O . ALA A 1 87 ? -1.523 -6.174 11.484 1.00 90.62 87 ALA A O 1
ATOM 690 N N . HIS A 1 88 ? -3.456 -5.178 10.911 1.00 90.00 88 HIS A N 1
ATOM 691 C CA . HIS A 1 88 ? -3.260 -5.247 9.461 1.00 90.00 88 HIS A CA 1
ATOM 692 C C . HIS A 1 88 ? -2.054 -4.403 9.011 1.00 90.00 88 HIS A C 1
ATOM 694 O O . HIS A 1 88 ? -1.149 -4.924 8.357 1.00 90.00 88 HIS A O 1
ATOM 700 N N . GLU A 1 89 ? -1.962 -3.145 9.451 1.00 88.38 89 GLU A N 1
ATOM 701 C CA . GLU A 1 89 ? -0.811 -2.283 9.139 1.00 88.38 89 GLU A CA 1
ATOM 702 C C . GLU A 1 89 ? 0.502 -2.843 9.711 1.00 88.38 89 GLU A C 1
ATOM 704 O O . GLU A 1 89 ? 1.546 -2.864 9.051 1.00 88.38 89 GLU A O 1
ATOM 709 N N . LEU A 1 90 ? 0.458 -3.399 10.926 1.00 89.81 90 LEU A N 1
ATOM 710 C CA . LEU A 1 90 ? 1.612 -4.077 11.514 1.00 89.81 90 LEU A CA 1
ATOM 711 C C . LEU A 1 90 ? 2.022 -5.316 10.702 1.00 89.81 90 LEU A C 1
ATOM 713 O O . LEU A 1 90 ? 3.216 -5.609 10.582 1.00 89.81 90 LEU A O 1
ATOM 717 N N . ALA A 1 91 ? 1.064 -6.035 10.114 1.00 90.31 91 ALA A N 1
ATOM 718 C CA . ALA A 1 91 ? 1.344 -7.164 9.238 1.00 90.31 91 ALA A CA 1
ATOM 719 C C . ALA A 1 91 ? 2.064 -6.730 7.948 1.00 90.31 91 ALA A C 1
ATOM 721 O O . ALA A 1 91 ? 2.957 -7.456 7.501 1.00 90.31 91 ALA A O 1
ATOM 722 N N . HIS A 1 92 ? 1.769 -5.552 7.386 1.00 89.62 92 HIS A N 1
ATOM 723 C CA . HIS A 1 92 ? 2.541 -4.991 6.266 1.00 89.62 92 HIS A CA 1
ATOM 724 C C . HIS A 1 92 ? 4.002 -4.728 6.644 1.00 89.62 92 HIS A C 1
ATOM 726 O O . HIS A 1 92 ? 4.918 -5.103 5.903 1.00 89.62 92 HIS A O 1
ATOM 732 N N . VAL A 1 93 ? 4.240 -4.147 7.824 1.00 90.31 93 VAL A N 1
ATOM 733 C CA . VAL A 1 93 ? 5.599 -3.887 8.329 1.00 90.31 93 VAL A CA 1
ATOM 734 C C . VAL A 1 93 ? 6.345 -5.196 8.579 1.00 90.31 93 VAL A C 1
ATOM 736 O O . VAL A 1 93 ? 7.467 -5.376 8.100 1.00 90.31 93 VAL A O 1
ATOM 739 N N . ARG A 1 94 ? 5.709 -6.148 9.274 1.00 90.62 94 ARG A N 1
ATOM 740 C CA . ARG A 1 94 ? 6.284 -7.468 9.578 1.00 90.62 94 ARG A CA 1
ATOM 741 C C . ARG A 1 94 ? 6.681 -8.223 8.309 1.00 90.62 94 ARG A C 1
ATOM 743 O O . ARG A 1 94 ? 7.718 -8.883 8.293 1.00 90.62 94 ARG A O 1
ATOM 750 N N . ASN A 1 95 ? 5.878 -8.104 7.255 1.00 89.88 95 ASN A N 1
ATOM 751 C CA . ASN A 1 95 ? 6.103 -8.778 5.980 1.00 89.88 95 ASN A CA 1
ATOM 752 C C . ASN A 1 95 ? 6.995 -7.993 5.000 1.00 89.88 95 ASN A C 1
ATOM 754 O O . ASN A 1 95 ? 7.369 -8.533 3.959 1.00 89.88 95 ASN A O 1
ATOM 758 N N . ARG A 1 96 ? 7.415 -6.774 5.371 1.00 91.50 96 ARG A N 1
ATOM 759 C CA . ARG A 1 96 ? 8.297 -5.891 4.587 1.00 91.50 96 ARG A CA 1
ATOM 760 C C . ARG A 1 96 ? 7.710 -5.508 3.228 1.00 91.50 96 ARG A C 1
ATOM 762 O O . ARG A 1 96 ? 8.424 -5.443 2.227 1.00 91.50 96 ARG A O 1
ATOM 769 N N . ASP A 1 97 ? 6.420 -5.210 3.194 1.00 86.62 97 ASP A N 1
ATOM 770 C CA . ASP A 1 97 ? 5.686 -5.031 1.938 1.00 86.62 97 ASP A CA 1
ATOM 771 C C . ASP A 1 97 ? 6.190 -3.823 1.138 1.00 86.62 97 ASP A C 1
ATOM 773 O O . ASP A 1 97 ? 6.370 -3.913 -0.077 1.00 86.62 97 ASP A O 1
ATOM 777 N N . THR A 1 98 ? 6.563 -2.740 1.823 1.00 84.19 98 THR A N 1
ATOM 778 C CA . THR A 1 98 ? 7.213 -1.571 1.213 1.00 84.19 98 THR A CA 1
ATOM 779 C C . THR A 1 98 ? 8.538 -1.932 0.539 1.00 84.19 98 THR A C 1
ATOM 781 O O . THR A 1 98 ? 8.818 -1.479 -0.572 1.00 84.19 98 THR A O 1
ATOM 784 N N . LEU A 1 99 ? 9.354 -2.786 1.169 1.00 86.50 99 LEU A N 1
ATOM 785 C CA . LEU A 1 99 ? 10.622 -3.236 0.591 1.00 86.50 99 LEU A CA 1
ATOM 786 C C . LEU A 1 99 ? 10.380 -4.100 -0.652 1.00 86.50 99 LEU A C 1
ATOM 788 O O . LEU A 1 99 ? 11.021 -3.906 -1.679 1.00 86.50 99 LEU A O 1
ATOM 792 N N . ILE A 1 100 ? 9.426 -5.029 -0.584 1.00 86.62 100 ILE A N 1
ATOM 793 C CA . ILE A 1 100 ? 9.083 -5.894 -1.719 1.00 86.62 100 ILE A CA 1
ATOM 794 C C . ILE A 1 100 ? 8.605 -5.052 -2.907 1.00 86.62 100 ILE A C 1
ATOM 796 O O . ILE A 1 100 ? 9.078 -5.252 -4.026 1.00 86.62 100 ILE A O 1
ATOM 800 N N . MET A 1 101 ? 7.712 -4.085 -2.676 1.00 84.06 101 MET A N 1
ATOM 801 C CA . MET A 1 101 ? 7.174 -3.230 -3.738 1.00 84.06 101 MET A CA 1
ATOM 802 C C . MET A 1 101 ? 8.242 -2.320 -4.352 1.00 84.06 101 MET A C 1
ATOM 804 O O . MET A 1 101 ? 8.305 -2.195 -5.574 1.00 84.06 101 MET A O 1
ATOM 808 N N . THR A 1 102 ? 9.123 -1.735 -3.536 1.00 85.00 102 THR A N 1
ATOM 809 C CA . THR A 1 102 ? 10.236 -0.900 -4.025 1.00 85.00 102 THR A CA 1
ATOM 810 C C . THR A 1 102 ? 11.260 -1.709 -4.818 1.00 85.00 102 THR A C 1
ATOM 812 O O . THR A 1 102 ? 11.666 -1.284 -5.902 1.00 85.00 102 THR A O 1
ATOM 815 N N . MET A 1 103 ? 11.629 -2.907 -4.355 1.00 89.00 103 MET A N 1
ATOM 816 C CA . MET A 1 103 ? 12.507 -3.811 -5.105 1.00 89.00 103 MET A CA 1
ATOM 817 C C . MET A 1 103 ? 11.864 -4.258 -6.424 1.00 89.00 103 MET A C 1
ATOM 819 O O . MET A 1 103 ? 12.510 -4.194 -7.470 1.00 89.00 103 MET A O 1
ATOM 823 N N . ALA A 1 104 ? 10.588 -4.656 -6.405 1.00 85.69 104 ALA A N 1
ATOM 824 C CA . ALA A 1 104 ? 9.861 -5.063 -7.607 1.00 85.69 104 ALA A CA 1
ATOM 825 C C . ALA A 1 104 ? 9.772 -3.925 -8.636 1.00 85.69 104 ALA A C 1
ATOM 827 O O . ALA A 1 104 ? 10.033 -4.144 -9.821 1.00 85.69 104 ALA A O 1
ATOM 828 N N . ALA A 1 105 ? 9.460 -2.704 -8.190 1.00 83.50 105 ALA A N 1
ATOM 829 C CA . ALA A 1 105 ? 9.418 -1.523 -9.047 1.00 83.50 105 ALA A CA 1
ATOM 830 C C . ALA A 1 105 ? 10.795 -1.196 -9.642 1.00 83.50 105 ALA A C 1
ATOM 832 O O . ALA A 1 105 ? 10.899 -0.934 -10.840 1.00 83.50 105 ALA A O 1
ATOM 833 N N . THR A 1 106 ? 11.856 -1.288 -8.836 1.00 87.50 106 THR A N 1
ATOM 834 C CA . THR A 1 106 ? 13.236 -1.036 -9.279 1.00 87.50 106 THR A CA 1
ATOM 835 C C . THR A 1 106 ? 13.672 -2.042 -10.344 1.00 87.50 106 THR A C 1
ATOM 837 O O . THR A 1 106 ? 14.179 -1.648 -11.392 1.00 87.50 106 THR A O 1
ATOM 840 N N . ILE A 1 107 ? 13.422 -3.338 -10.125 1.00 91.00 107 ILE A N 1
ATOM 841 C CA . ILE A 1 107 ? 13.753 -4.400 -11.088 1.00 91.00 107 ILE A CA 1
ATOM 842 C C . ILE A 1 107 ? 12.960 -4.213 -12.385 1.00 91.00 107 ILE A C 1
ATOM 844 O O . ILE A 1 107 ? 13.530 -4.270 -13.474 1.00 91.00 107 ILE A O 1
ATOM 848 N N . ALA A 1 108 ? 11.657 -3.939 -12.287 1.00 84.06 108 ALA A N 1
ATOM 849 C CA . ALA A 1 108 ? 10.816 -3.694 -13.453 1.00 84.06 108 ALA A CA 1
ATOM 850 C C . ALA A 1 108 ? 11.278 -2.465 -14.257 1.00 84.06 108 ALA A C 1
ATOM 852 O O . ALA A 1 108 ? 11.328 -2.509 -15.491 1.00 84.06 108 ALA A O 1
ATOM 853 N N . GLY A 1 109 ? 11.664 -1.390 -13.564 1.00 84.88 109 GLY A N 1
ATOM 854 C CA . GLY A 1 109 ? 12.246 -0.194 -14.168 1.00 84.88 109 GLY A CA 1
ATOM 855 C C . GLY A 1 109 ? 13.570 -0.490 -14.872 1.00 84.88 109 GLY A C 1
ATOM 856 O O . GLY A 1 109 ? 13.741 -0.118 -16.031 1.00 84.88 109 GLY A O 1
ATOM 857 N N . ALA A 1 110 ? 14.471 -1.236 -14.227 1.00 89.19 110 ALA A N 1
ATOM 858 C CA . ALA A 1 110 ? 15.759 -1.620 -14.802 1.00 89.19 110 ALA A CA 1
ATOM 859 C C . ALA A 1 110 ? 15.602 -2.481 -16.067 1.00 89.19 110 ALA A C 1
ATOM 861 O O . ALA A 1 110 ? 16.242 -2.204 -17.080 1.00 89.19 110 ALA A O 1
ATOM 862 N N . ILE A 1 111 ? 14.707 -3.477 -16.050 1.00 87.12 111 ILE A N 1
ATOM 863 C CA . ILE A 1 111 ? 14.410 -4.312 -17.227 1.00 87.12 111 ILE A CA 1
ATOM 864 C C . ILE A 1 111 ? 13.848 -3.456 -18.369 1.00 87.12 111 ILE A C 1
ATOM 866 O O . ILE A 1 111 ? 14.275 -3.594 -19.516 1.00 87.12 111 ILE A O 1
ATOM 870 N N . SER A 1 112 ? 12.933 -2.534 -18.058 1.00 84.44 112 SER A N 1
ATOM 871 C CA . SER A 1 112 ? 12.350 -1.621 -19.050 1.00 84.44 112 SER A CA 1
ATOM 872 C C . SER A 1 112 ? 13.406 -0.688 -19.656 1.00 84.44 112 SER A C 1
ATOM 874 O O . SER A 1 112 ? 13.411 -0.448 -20.868 1.00 84.44 112 SER A O 1
ATOM 876 N N . MET A 1 113 ? 14.345 -0.209 -18.834 1.00 86.50 113 MET A N 1
ATOM 877 C CA . MET A 1 113 ? 15.461 0.627 -19.275 1.00 86.50 113 MET A CA 1
ATOM 878 C C . MET A 1 113 ? 16.413 -0.145 -20.196 1.00 86.50 113 MET A C 1
ATOM 880 O O . MET A 1 113 ? 16.767 0.360 -21.259 1.00 86.50 113 MET A O 1
ATOM 884 N N . LEU A 1 114 ? 16.762 -1.390 -19.851 1.00 86.81 114 LEU A N 1
ATOM 885 C CA . LEU A 1 114 ? 17.589 -2.258 -20.699 1.00 86.81 114 LEU A CA 1
ATOM 886 C C . LEU A 1 114 ? 16.906 -2.584 -22.034 1.00 86.81 114 LEU A C 1
ATOM 888 O O . LEU A 1 114 ? 17.558 -2.553 -23.075 1.00 86.81 114 LEU A O 1
ATOM 892 N N . GLY A 1 115 ? 15.596 -2.847 -22.028 1.00 83.12 115 GLY A N 1
ATOM 893 C CA . GLY A 1 115 ? 14.825 -3.069 -23.255 1.00 83.12 115 GLY A CA 1
ATOM 894 C C . GLY A 1 115 ? 14.820 -1.844 -24.175 1.00 83.12 115 GLY A C 1
ATOM 895 O O . GLY A 1 115 ? 15.030 -1.967 -25.383 1.00 83.12 115 GLY A O 1
ATOM 896 N N . SER A 1 116 ? 14.659 -0.654 -23.594 1.00 83.19 116 SER A N 1
ATOM 897 C CA . SER A 1 116 ? 14.700 0.622 -24.322 1.00 83.19 116 SER A CA 1
ATOM 898 C C . SER A 1 116 ? 16.090 0.904 -24.899 1.00 83.19 116 SER A C 1
ATOM 900 O O . SER A 1 116 ? 16.221 1.284 -26.063 1.00 83.19 116 SER A O 1
ATOM 902 N N . PHE A 1 117 ? 17.139 0.643 -24.115 1.00 83.19 117 PHE A N 1
ATOM 903 C CA . PHE A 1 117 ? 18.530 0.761 -24.547 1.00 83.19 117 PHE A CA 1
ATOM 904 C C . PHE A 1 117 ? 18.843 -0.200 -25.703 1.00 83.19 117 PHE A C 1
ATOM 906 O O . PHE A 1 117 ? 19.382 0.214 -26.726 1.00 83.19 117 PHE A O 1
ATOM 913 N N . ALA A 1 118 ? 18.424 -1.464 -25.598 1.00 82.12 118 ALA A N 1
ATOM 914 C CA . ALA A 1 118 ? 18.617 -2.462 -26.647 1.00 82.12 118 ALA A CA 1
ATOM 915 C C . ALA A 1 118 ? 17.908 -2.087 -27.961 1.00 82.12 118 ALA A C 1
ATOM 917 O O . ALA A 1 118 ? 18.444 -2.340 -29.041 1.00 82.12 118 ALA A O 1
ATOM 918 N N . TYR A 1 119 ? 16.725 -1.467 -27.893 1.00 82.75 119 TYR A N 1
ATOM 919 C CA . TYR A 1 119 ? 16.037 -0.940 -29.076 1.00 82.75 119 TYR A CA 1
ATOM 920 C C . TYR A 1 119 ? 16.836 0.182 -29.751 1.00 82.75 119 TYR A C 1
ATOM 922 O O . TYR A 1 119 ? 17.026 0.154 -30.968 1.00 82.75 119 TYR A O 1
ATOM 930 N N . TYR A 1 120 ? 17.339 1.133 -28.961 1.00 80.94 120 TYR A N 1
ATOM 931 C CA . TYR A 1 120 ? 18.092 2.280 -29.464 1.00 80.94 120 TYR A CA 1
ATOM 932 C C . TYR A 1 120 ? 19.438 1.870 -30.087 1.00 80.94 120 TYR A C 1
ATOM 934 O O . TYR A 1 120 ? 19.767 2.313 -31.184 1.00 80.94 120 TYR A O 1
ATOM 942 N N . PHE A 1 121 ? 20.177 0.959 -29.442 1.00 78.62 121 PHE A N 1
ATOM 943 C CA . PHE A 1 121 ? 21.498 0.507 -29.904 1.00 78.62 121 PHE A CA 1
ATOM 944 C C . PHE A 1 121 ? 21.454 -0.484 -31.070 1.00 78.62 121 PHE A C 1
ATOM 946 O O . PHE A 1 121 ? 22.380 -0.519 -31.877 1.00 78.62 121 PHE A O 1
ATOM 953 N N . ARG A 1 122 ? 20.393 -1.291 -31.199 1.00 74.00 122 ARG A N 1
ATOM 954 C CA . ARG A 1 122 ? 20.283 -2.263 -32.301 1.00 74.00 122 ARG A CA 1
ATOM 955 C C . ARG A 1 122 ? 19.962 -1.612 -33.653 1.00 74.00 122 ARG A C 1
ATOM 957 O O . ARG A 1 122 ? 20.139 -2.262 -34.679 1.00 74.00 122 ARG A O 1
ATOM 964 N N . GLY A 1 123 ? 19.514 -0.354 -33.662 1.00 68.81 123 GLY A N 1
ATOM 965 C CA . GLY A 1 123 ? 19.051 0.345 -34.859 1.00 68.81 123 GLY A CA 1
ATOM 966 C C . GLY A 1 123 ? 17.710 -0.224 -35.329 1.00 68.81 123 GLY A C 1
ATOM 967 O O . GLY A 1 123 ? 17.632 -1.355 -35.803 1.00 68.81 123 GLY A O 1
ATOM 968 N N . GLY A 1 124 ? 16.631 0.550 -35.178 1.00 64.38 124 GLY A N 1
ATOM 969 C CA . GLY A 1 124 ? 15.230 0.140 -35.377 1.00 64.38 124 GLY A CA 1
ATOM 970 C C . GLY A 1 124 ? 14.800 -0.209 -36.814 1.00 64.38 124 GLY A C 1
ATOM 971 O O . GLY A 1 124 ? 13.688 0.122 -37.213 1.00 64.38 124 GLY A O 1
ATOM 972 N N . GLY A 1 125 ? 15.647 -0.863 -37.609 1.00 75.12 125 GLY A N 1
ATOM 973 C CA . GLY A 1 125 ? 15.364 -1.252 -38.988 1.00 75.12 125 GLY A CA 1
ATOM 974 C C . GLY A 1 125 ? 14.644 -2.601 -39.119 1.00 75.12 125 GLY A C 1
ATOM 975 O O . GLY A 1 125 ? 14.972 -3.586 -38.455 1.00 75.12 125 GLY A O 1
ATOM 976 N N . GLY A 1 126 ? 13.678 -2.667 -40.038 1.00 81.44 126 GLY A N 1
ATOM 977 C CA . GLY A 1 126 ? 13.023 -3.911 -40.457 1.00 81.44 126 GLY A CA 1
ATOM 978 C C . GLY A 1 126 ? 12.113 -4.561 -39.403 1.00 81.44 126 GLY A C 1
ATOM 979 O O . GLY A 1 126 ? 11.718 -3.957 -38.407 1.00 81.44 126 GLY A O 1
ATOM 980 N N . ARG A 1 127 ? 11.759 -5.835 -39.626 1.00 79.75 127 ARG A N 1
ATOM 981 C CA . ARG A 1 127 ? 10.810 -6.591 -38.777 1.00 79.75 127 ARG A CA 1
ATOM 982 C C . ARG A 1 127 ? 11.278 -6.719 -37.320 1.00 79.75 127 ARG A C 1
ATOM 984 O O . ARG A 1 127 ? 10.452 -6.726 -36.413 1.00 79.75 127 ARG A O 1
ATOM 991 N N . ALA A 1 128 ? 12.591 -6.795 -37.096 1.00 77.00 128 ALA A N 1
ATOM 992 C CA . ALA A 1 128 ? 13.182 -6.895 -35.763 1.00 77.00 128 ALA A CA 1
ATOM 993 C C . ALA A 1 128 ? 13.103 -5.575 -34.973 1.00 77.00 128 ALA A C 1
ATOM 995 O O . ALA A 1 128 ? 12.896 -5.611 -33.760 1.00 77.00 128 ALA A O 1
ATOM 996 N N . GLY A 1 129 ? 13.217 -4.426 -35.651 1.00 82.56 129 GLY A N 1
ATOM 997 C CA . GLY A 1 129 ? 12.992 -3.107 -35.055 1.00 82.56 129 GLY A CA 1
ATOM 998 C C . GLY A 1 129 ? 11.541 -2.927 -34.615 1.00 82.56 129 GLY A C 1
ATOM 999 O O . GLY A 1 129 ? 11.289 -2.590 -33.465 1.00 82.56 129 GLY A O 1
ATOM 1000 N N . ILE A 1 130 ? 10.581 -3.270 -35.481 1.00 84.38 130 ILE A N 1
ATOM 1001 C CA . ILE A 1 130 ? 9.146 -3.213 -35.149 1.00 84.38 130 ILE A CA 1
ATOM 1002 C C . ILE A 1 130 ? 8.824 -4.108 -33.943 1.00 84.38 130 ILE A C 1
ATOM 1004 O O . ILE A 1 130 ? 8.144 -3.671 -33.019 1.00 84.38 130 ILE A O 1
ATOM 1008 N N . ALA A 1 131 ? 9.353 -5.336 -33.903 1.00 83.06 131 ALA A N 1
ATOM 1009 C CA . ALA A 1 131 ? 9.155 -6.236 -32.766 1.00 83.06 131 ALA A CA 1
ATOM 1010 C C . ALA A 1 131 ? 9.721 -5.662 -31.454 1.00 83.06 131 ALA A C 1
ATOM 1012 O O . ALA A 1 131 ? 9.086 -5.765 -30.406 1.00 83.06 131 ALA A O 1
ATOM 1013 N N . ALA A 1 132 ? 10.895 -5.028 -31.506 1.00 82.94 132 ALA A N 1
ATOM 1014 C CA . ALA A 1 132 ? 11.501 -4.400 -30.338 1.00 82.94 132 ALA A CA 1
ATOM 1015 C C . ALA A 1 132 ? 10.750 -3.133 -29.892 1.00 82.94 132 ALA A C 1
ATOM 1017 O O . ALA A 1 132 ? 10.581 -2.930 -28.694 1.00 82.94 132 ALA A O 1
ATOM 1018 N N . LEU A 1 133 ? 10.221 -2.338 -30.826 1.00 84.56 133 LEU A N 1
ATOM 1019 C CA . LEU A 1 133 ? 9.365 -1.190 -30.516 1.00 84.56 133 LEU A CA 1
ATOM 1020 C C . LEU A 1 133 ? 8.079 -1.628 -29.802 1.00 84.56 133 LEU A C 1
ATOM 1022 O O . LEU A 1 133 ? 7.704 -1.048 -28.785 1.00 84.56 133 LEU A O 1
ATOM 1026 N N . VAL A 1 134 ? 7.433 -2.687 -30.299 1.00 88.56 134 VAL A N 1
ATOM 1027 C CA . VAL A 1 134 ? 6.255 -3.281 -29.650 1.00 88.56 134 VAL A CA 1
ATOM 1028 C C . VAL A 1 134 ? 6.606 -3.787 -28.249 1.00 88.56 134 VAL A C 1
ATOM 1030 O O . VAL A 1 134 ? 5.857 -3.539 -27.310 1.00 88.56 134 VAL A O 1
ATOM 1033 N N . ALA A 1 135 ? 7.758 -4.440 -28.072 1.00 85.00 135 ALA A N 1
ATOM 1034 C CA . ALA A 1 135 ? 8.196 -4.918 -26.761 1.00 85.00 135 ALA A CA 1
ATOM 1035 C C . ALA A 1 135 ? 8.436 -3.774 -25.760 1.00 85.00 135 ALA A C 1
ATOM 1037 O O . ALA A 1 135 ? 7.983 -3.867 -24.621 1.00 85.00 135 ALA A O 1
ATOM 1038 N N . VAL A 1 136 ? 9.090 -2.685 -26.179 1.00 86.06 136 VAL A N 1
ATOM 1039 C CA . VAL A 1 136 ? 9.304 -1.490 -25.340 1.00 86.06 136 VAL A CA 1
ATOM 1040 C C . VAL A 1 136 ? 7.975 -0.853 -24.944 1.00 86.06 136 VAL A C 1
ATOM 1042 O O . VAL A 1 136 ? 7.810 -0.456 -23.794 1.00 86.06 136 VAL A O 1
ATOM 1045 N N . LEU A 1 137 ? 7.006 -0.803 -25.861 1.00 87.62 137 LEU A N 1
ATOM 1046 C CA . LEU A 1 137 ? 5.679 -0.269 -25.568 1.00 87.62 137 LEU A CA 1
ATOM 1047 C C . LEU A 1 137 ? 4.895 -1.161 -24.594 1.00 87.62 137 LEU A C 1
ATOM 1049 O O . LEU A 1 137 ? 4.184 -0.643 -23.741 1.00 87.62 137 LEU A O 1
ATOM 1053 N N . LEU A 1 138 ? 5.021 -2.487 -24.702 1.00 88.88 138 LEU A N 1
ATOM 1054 C CA . LEU A 1 138 ? 4.295 -3.446 -23.860 1.00 88.88 138 LEU A CA 1
ATOM 1055 C C . LEU A 1 138 ? 4.937 -3.673 -22.483 1.00 88.88 138 LEU A C 1
ATOM 1057 O O . LEU A 1 138 ? 4.228 -4.016 -21.536 1.00 88.88 138 LEU A O 1
ATOM 1061 N N . ALA A 1 139 ? 6.251 -3.484 -22.342 1.00 86.12 139 ALA A N 1
ATOM 1062 C CA . ALA A 1 139 ? 6.978 -3.762 -21.102 1.00 86.12 139 ALA A CA 1
ATOM 1063 C C . ALA A 1 139 ? 6.433 -3.006 -19.866 1.00 86.12 139 ALA A C 1
ATOM 1065 O O . ALA A 1 139 ? 6.230 -3.659 -18.839 1.00 86.12 139 ALA A O 1
ATOM 1066 N N . PRO A 1 140 ? 6.097 -1.699 -19.929 1.00 83.19 140 PRO A N 1
ATOM 1067 C CA . PRO A 1 140 ? 5.484 -0.986 -18.807 1.00 83.19 140 PRO A CA 1
ATOM 1068 C C . PRO A 1 140 ? 4.136 -1.575 -18.379 1.00 83.19 140 PRO A C 1
ATOM 1070 O O . PRO A 1 140 ? 3.853 -1.670 -17.187 1.00 83.19 140 PRO A O 1
ATOM 1073 N N . PHE A 1 141 ? 3.317 -2.031 -19.332 1.00 86.06 141 PHE A N 1
ATOM 1074 C CA . PHE A 1 141 ? 2.034 -2.668 -19.024 1.00 86.06 141 PHE A CA 1
ATOM 1075 C C . PHE A 1 141 ? 2.233 -4.033 -18.363 1.00 86.06 141 PHE A C 1
ATOM 1077 O O . PHE A 1 141 ? 1.543 -4.354 -17.396 1.00 86.06 141 PHE A O 1
ATOM 1084 N N . ALA A 1 142 ? 3.204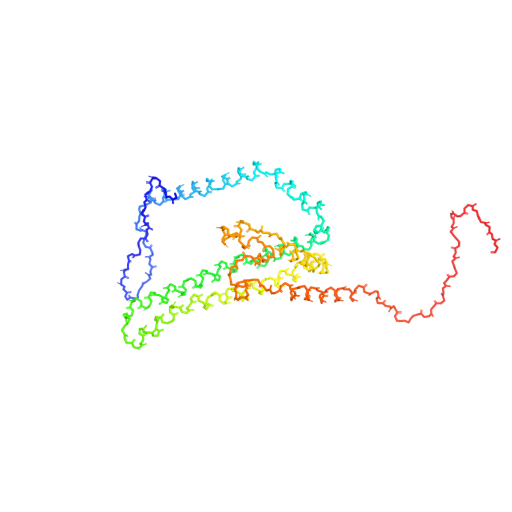 -4.820 -18.832 1.00 86.06 142 ALA A N 1
ATOM 1085 C CA . ALA A 1 142 ? 3.557 -6.089 -18.203 1.00 86.06 142 ALA A CA 1
ATOM 1086 C C . ALA A 1 142 ? 4.056 -5.881 -16.762 1.00 86.06 142 ALA A C 1
ATOM 1088 O O . ALA A 1 142 ? 3.584 -6.549 -15.840 1.00 86.06 142 ALA A O 1
ATOM 1089 N N . ALA A 1 143 ? 4.948 -4.908 -16.552 1.00 84.62 143 ALA A N 1
ATOM 1090 C CA . ALA A 1 143 ? 5.424 -4.514 -15.230 1.00 84.62 143 ALA A CA 1
ATOM 1091 C C . ALA A 1 143 ? 4.274 -4.082 -14.309 1.00 84.62 143 ALA A C 1
ATOM 1093 O O . ALA A 1 143 ? 4.190 -4.549 -13.175 1.00 84.62 143 ALA A O 1
ATOM 1094 N N . MET A 1 144 ? 3.357 -3.249 -14.808 1.00 81.69 144 MET A N 1
ATOM 1095 C CA . MET A 1 144 ? 2.178 -2.799 -14.069 1.00 81.69 144 MET A CA 1
ATOM 1096 C C . MET A 1 144 ? 1.285 -3.975 -13.643 1.00 81.69 144 MET A C 1
ATOM 1098 O O . MET A 1 144 ? 0.871 -4.042 -12.488 1.00 81.69 144 MET A O 1
ATOM 1102 N N . ILE A 1 145 ? 1.019 -4.937 -14.536 1.00 84.56 145 ILE A N 1
ATOM 1103 C CA . ILE A 1 145 ? 0.208 -6.125 -14.219 1.00 84.56 145 ILE A CA 1
ATOM 1104 C C . ILE A 1 145 ? 0.864 -6.961 -13.114 1.00 84.56 145 ILE A C 1
ATOM 1106 O O . ILE A 1 145 ? 0.183 -7.383 -12.177 1.00 84.56 145 ILE A O 1
ATOM 1110 N N . ILE A 1 146 ? 2.179 -7.179 -13.203 1.00 85.12 146 ILE A N 1
ATOM 1111 C CA . ILE A 1 146 ? 2.940 -7.929 -12.196 1.00 85.12 146 ILE A CA 1
ATOM 1112 C C . ILE A 1 146 ? 2.908 -7.199 -10.850 1.00 85.12 146 ILE A C 1
ATOM 1114 O O . ILE A 1 146 ? 2.581 -7.812 -9.835 1.00 85.12 146 ILE A O 1
ATOM 1118 N N . GLN A 1 147 ? 3.183 -5.893 -10.829 1.00 80.31 147 GLN A N 1
ATOM 1119 C CA . GLN A 1 147 ? 3.154 -5.090 -9.601 1.00 80.31 147 GLN A CA 1
ATOM 1120 C C . GLN A 1 147 ? 1.771 -5.106 -8.946 1.00 80.31 147 GLN A C 1
ATOM 1122 O O . GLN A 1 147 ? 1.660 -5.290 -7.735 1.00 80.31 147 GLN A O 1
ATOM 1127 N N . MET A 1 148 ? 0.711 -5.002 -9.746 1.00 79.62 148 MET A N 1
ATOM 1128 C CA . MET A 1 148 ? -0.661 -5.098 -9.262 1.00 79.62 148 MET A CA 1
ATOM 1129 C C . MET A 1 148 ? -0.970 -6.492 -8.687 1.00 79.62 148 MET A C 1
ATOM 1131 O O . MET A 1 148 ? -1.646 -6.610 -7.667 1.00 79.62 148 MET A O 1
ATOM 1135 N N . ALA A 1 149 ? -0.470 -7.567 -9.300 1.00 83.44 149 ALA A N 1
ATOM 1136 C CA . ALA A 1 149 ? -0.634 -8.920 -8.768 1.00 83.44 149 ALA A CA 1
ATOM 1137 C C . ALA A 1 149 ? 0.096 -9.115 -7.426 1.00 83.44 149 ALA A C 1
ATOM 1139 O O . ALA A 1 149 ? -0.466 -9.714 -6.504 1.00 83.44 149 ALA A O 1
ATOM 1140 N N . ILE A 1 150 ? 1.313 -8.574 -7.299 1.00 83.94 150 ILE A N 1
ATOM 1141 C CA . ILE A 1 150 ? 2.086 -8.600 -6.051 1.00 83.94 150 ILE A CA 1
ATOM 1142 C C . ILE A 1 150 ? 1.338 -7.825 -4.966 1.00 83.94 150 ILE A C 1
ATOM 1144 O O . ILE A 1 150 ? 1.051 -8.398 -3.918 1.00 83.94 150 ILE A O 1
ATOM 1148 N N . SER A 1 151 ? 0.944 -6.579 -5.243 1.00 82.25 151 SER A N 1
ATOM 1149 C CA . SER A 1 151 ? 0.199 -5.728 -4.307 1.00 82.25 151 SER A CA 1
ATOM 1150 C C . SER A 1 151 ? -1.069 -6.419 -3.795 1.00 82.25 151 SER A C 1
ATOM 1152 O O . SER A 1 151 ? -1.245 -6.547 -2.588 1.00 82.25 151 SER A O 1
ATOM 1154 N N . ARG A 1 152 ? -1.889 -7.009 -4.678 1.00 83.06 152 ARG A N 1
ATOM 1155 C CA . ARG A 1 152 ? -3.078 -7.768 -4.250 1.00 83.06 152 ARG A CA 1
ATOM 1156 C C . ARG A 1 152 ? -2.751 -8.935 -3.328 1.00 83.06 152 ARG A C 1
ATOM 1158 O O . ARG A 1 152 ? -3.447 -9.149 -2.344 1.00 83.06 152 ARG A O 1
ATOM 1165 N N . THR A 1 153 ? -1.709 -9.698 -3.647 1.00 86.75 153 THR A N 1
ATOM 1166 C CA . THR A 1 153 ? -1.283 -10.831 -2.811 1.00 86.75 153 THR A CA 1
ATOM 1167 C C . THR A 1 153 ? -0.830 -10.354 -1.429 1.00 86.75 153 THR A C 1
ATOM 1169 O O . THR A 1 153 ? -1.048 -11.049 -0.436 1.00 86.75 153 THR A O 1
ATOM 1172 N N . ARG A 1 154 ? -0.243 -9.154 -1.354 1.00 89.56 154 ARG A N 1
ATOM 1173 C CA . ARG A 1 154 ? 0.197 -8.542 -0.102 1.00 89.56 154 ARG A CA 1
ATOM 1174 C C . ARG A 1 154 ? -0.952 -8.106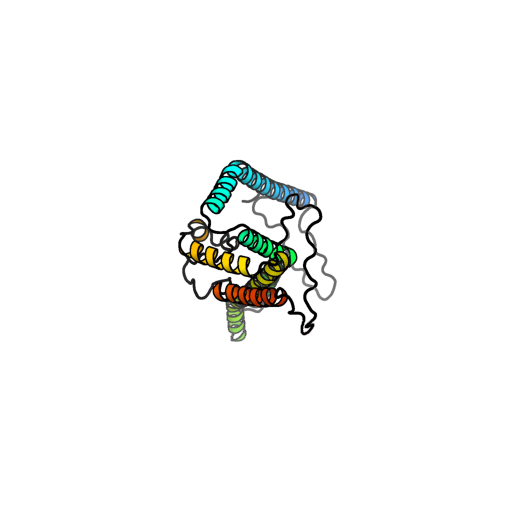 0.798 1.00 89.56 154 ARG A C 1
ATOM 1176 O O . ARG A 1 154 ? -0.894 -8.396 1.986 1.00 89.56 154 ARG A O 1
ATOM 1183 N N . GLU A 1 155 ? -2.014 -7.543 0.234 1.00 87.88 155 GLU A N 1
ATOM 1184 C CA . GLU A 1 155 ? -3.241 -7.201 0.968 1.00 87.88 155 GLU A CA 1
ATOM 1185 C C . GLU A 1 155 ? -3.866 -8.429 1.649 1.00 87.88 155 GLU A C 1
ATOM 1187 O O . GLU A 1 155 ? -4.117 -8.403 2.849 1.00 87.88 155 GLU A O 1
ATOM 1192 N N . TYR A 1 156 ? -4.018 -9.551 0.928 1.00 89.94 156 TYR A N 1
ATOM 1193 C CA . TYR A 1 156 ? -4.515 -10.801 1.528 1.00 89.94 156 TYR A CA 1
ATOM 1194 C C . TYR A 1 156 ? -3.572 -11.347 2.612 1.00 89.94 156 TYR A C 1
ATOM 1196 O O . TYR A 1 156 ? -4.015 -11.933 3.602 1.00 89.94 156 TYR A O 1
ATOM 1204 N N . GLY A 1 157 ? -2.259 -11.182 2.423 1.00 91.44 157 GLY A N 1
ATOM 1205 C CA . GLY A 1 157 ? -1.256 -11.546 3.422 1.00 91.44 157 GLY A CA 1
ATOM 1206 C C . GLY A 1 157 ? -1.351 -10.691 4.686 1.00 91.44 157 GLY A C 1
ATOM 1207 O O . GLY A 1 157 ? -1.193 -11.216 5.788 1.00 91.44 157 GLY A O 1
ATOM 1208 N N . ALA A 1 158 ? -1.635 -9.400 4.537 1.00 90.50 158 ALA A N 1
ATOM 1209 C CA . ALA A 1 158 ? -1.824 -8.473 5.642 1.00 90.50 158 ALA A CA 1
ATOM 1210 C C . ALA A 1 158 ? -3.170 -8.672 6.349 1.00 90.50 158 ALA A C 1
ATOM 1212 O O . ALA A 1 158 ? -3.209 -8.620 7.571 1.00 90.50 158 ALA A O 1
ATOM 1213 N N . ASP A 1 159 ? -4.248 -9.004 5.633 1.00 93.12 159 ASP A N 1
ATOM 1214 C CA . ASP A 1 159 ? -5.528 -9.406 6.237 1.00 93.12 159 ASP A CA 1
ATOM 1215 C C . ASP A 1 159 ? -5.363 -10.628 7.134 1.00 93.12 159 ASP A C 1
ATOM 1217 O O . ASP A 1 159 ? -5.760 -10.614 8.299 1.00 93.12 159 ASP A O 1
ATOM 1221 N N . ARG A 1 160 ? -4.718 -11.675 6.606 1.00 93.75 160 ARG A N 1
ATOM 1222 C CA . ARG A 1 160 ? -4.430 -12.889 7.372 1.00 93.75 160 ARG A CA 1
ATOM 1223 C C . ARG A 1 160 ? -3.542 -12.580 8.574 1.00 93.75 160 ARG A C 1
ATOM 1225 O O . ARG A 1 160 ? -3.879 -12.954 9.690 1.00 93.75 160 ARG A O 1
ATOM 1232 N N . GLY A 1 161 ? -2.430 -11.879 8.353 1.00 92.25 161 GLY A N 1
ATOM 1233 C CA . GLY A 1 161 ? -1.497 -11.526 9.420 1.00 92.25 161 GLY A CA 1
ATOM 1234 C C . GLY A 1 161 ? -2.136 -10.642 10.491 1.00 92.25 161 GLY A C 1
ATOM 1235 O O . GLY A 1 161 ? -1.917 -10.871 11.674 1.00 92.25 161 GLY A O 1
ATOM 1236 N N . GLY A 1 162 ? -2.970 -9.677 10.104 1.00 92.25 162 GLY A N 1
ATOM 1237 C CA . GLY A 1 162 ? -3.699 -8.808 11.025 1.00 92.25 162 GLY A CA 1
ATOM 1238 C C . GLY A 1 162 ? -4.764 -9.561 11.819 1.00 92.25 162 GLY A C 1
ATOM 1239 O O . GLY A 1 162 ? -4.894 -9.357 13.026 1.00 92.25 162 GLY A O 1
ATOM 1240 N N . ALA A 1 163 ? -5.472 -10.499 11.186 1.00 93.62 163 ALA A N 1
ATOM 1241 C CA . ALA A 1 163 ? -6.403 -11.395 11.867 1.00 93.62 163 ALA A CA 1
ATOM 1242 C C . ALA A 1 163 ? -5.698 -12.316 12.876 1.00 93.62 163 ALA A C 1
ATOM 1244 O O . ALA A 1 163 ? -6.206 -12.517 13.978 1.00 93.62 163 ALA A O 1
ATOM 1245 N N . GLU A 1 164 ? -4.527 -12.851 12.524 1.00 92.75 164 GLU A N 1
ATOM 1246 C CA . GLU A 1 164 ? -3.705 -13.686 13.408 1.00 92.75 164 GLU A CA 1
ATOM 1247 C C . GLU A 1 164 ? -3.127 -12.887 14.585 1.00 92.75 164 GLU A C 1
ATOM 1249 O O . GLU A 1 164 ? -3.126 -13.376 15.712 1.00 92.75 164 GLU A O 1
ATOM 1254 N N . ILE A 1 165 ? -2.664 -11.655 14.344 1.00 91.19 165 ILE A N 1
ATOM 1255 C CA . ILE A 1 165 ? -2.092 -10.772 15.373 1.00 91.19 165 ILE A CA 1
ATOM 1256 C C . ILE A 1 165 ? -3.168 -10.297 16.358 1.00 91.19 165 ILE A C 1
ATOM 1258 O O . ILE A 1 165 ? -2.943 -10.338 17.565 1.00 91.19 165 ILE A O 1
ATOM 1262 N N . SER A 1 166 ? -4.328 -9.859 15.861 1.00 91.44 166 SER A N 1
ATOM 1263 C CA . SER A 1 166 ? -5.434 -9.374 16.705 1.00 91.44 166 SER A CA 1
ATOM 1264 C C . SER A 1 166 ? -6.252 -10.506 17.336 1.00 91.44 166 SER A C 1
ATOM 1266 O O . SER A 1 166 ? -6.950 -10.301 18.326 1.00 91.44 166 SER A O 1
ATOM 1268 N N . GLY A 1 167 ? -6.235 -11.706 16.742 1.00 91.75 167 GLY A N 1
ATOM 1269 C CA . GLY A 1 167 ? -7.119 -12.812 17.116 1.00 91.75 167 GLY A CA 1
ATOM 1270 C C . GLY A 1 167 ? -8.609 -12.528 16.869 1.00 91.75 167 GLY A C 1
ATOM 1271 O O . GLY A 1 167 ? -9.465 -13.242 17.409 1.00 91.75 167 GLY A O 1
ATOM 1272 N N . LYS A 1 168 ? -8.924 -11.482 16.087 1.00 92.06 168 LYS A N 1
ATOM 1273 C CA . LYS A 1 168 ? -10.277 -10.948 15.847 1.00 92.06 168 LYS A CA 1
ATOM 1274 C C . LYS A 1 168 ? -10.562 -10.768 14.341 1.00 92.06 168 LYS A C 1
ATOM 1276 O O . LYS A 1 168 ? -10.857 -9.660 13.895 1.00 92.06 168 LYS A O 1
ATOM 1281 N N . PRO A 1 169 ? -10.541 -11.848 13.533 1.00 93.88 169 PRO A N 1
ATOM 1282 C CA . PRO A 1 169 ? -10.815 -11.777 12.090 1.00 93.88 169 PRO A CA 1
ATOM 1283 C C . PRO A 1 169 ? -12.165 -11.127 11.739 1.00 93.88 169 PRO A C 1
ATOM 1285 O O . PRO A 1 169 ? -12.250 -10.382 10.768 1.00 93.88 169 PRO A O 1
ATOM 1288 N N . ALA A 1 170 ? -13.211 -11.367 12.540 1.00 93.12 170 ALA A N 1
ATOM 1289 C CA . ALA A 1 170 ? -14.535 -10.785 12.310 1.00 93.12 170 ALA A CA 1
ATOM 1290 C C . ALA A 1 170 ? -14.551 -9.259 12.490 1.00 93.12 170 ALA A C 1
ATOM 1292 O O . ALA A 1 170 ? -15.196 -8.567 11.713 1.00 93.12 170 ALA A O 1
ATOM 1293 N N . ALA A 1 171 ? -13.818 -8.730 13.477 1.00 90.88 171 ALA A N 1
ATOM 1294 C CA . ALA A 1 171 ? -13.725 -7.288 13.688 1.00 90.88 171 ALA A CA 1
ATOM 1295 C C . ALA A 1 171 ? -13.012 -6.613 12.509 1.00 90.88 171 ALA A C 1
ATOM 1297 O O . ALA A 1 171 ? -13.485 -5.608 11.994 1.00 90.88 171 ALA A O 1
ATOM 1298 N N . LEU A 1 172 ? -11.936 -7.219 11.996 1.00 90.62 172 LEU A N 1
ATOM 1299 C CA . LEU A 1 172 ? -11.260 -6.716 10.799 1.00 90.62 172 LEU A CA 1
ATOM 1300 C C . LEU A 1 172 ? -12.172 -6.748 9.554 1.00 90.62 172 LEU A C 1
ATOM 1302 O O . LEU A 1 172 ? -12.166 -5.805 8.765 1.00 90.62 172 LEU A O 1
ATOM 1306 N N . ALA A 1 173 ? -12.998 -7.786 9.392 1.00 91.06 173 ALA A N 1
ATOM 1307 C CA . ALA A 1 173 ? -13.976 -7.862 8.303 1.00 91.06 173 ALA A CA 1
ATOM 1308 C C . ALA A 1 173 ? -15.018 -6.731 8.382 1.00 91.06 173 ALA A C 1
ATOM 1310 O O . ALA A 1 173 ? -15.253 -6.033 7.391 1.00 91.06 173 ALA A O 1
ATOM 1311 N N . THR A 1 174 ? -15.598 -6.508 9.565 1.00 89.06 174 THR A N 1
ATOM 1312 C CA . THR A 1 174 ? -16.561 -5.422 9.791 1.00 89.06 174 THR A CA 1
ATOM 1313 C C . THR A 1 174 ? -15.911 -4.057 9.574 1.00 89.06 174 THR A C 1
ATOM 1315 O O . THR A 1 174 ? -16.494 -3.203 8.903 1.00 89.06 174 THR A O 1
ATOM 1318 N N . ALA A 1 175 ? -14.667 -3.880 10.027 1.00 87.19 175 ALA A N 1
ATOM 1319 C CA . ALA A 1 175 ? -13.909 -2.657 9.812 1.00 87.19 175 ALA A CA 1
ATOM 1320 C C . ALA A 1 175 ? -13.754 -2.334 8.320 1.00 87.19 175 ALA A C 1
ATOM 1322 O O . ALA A 1 175 ? -14.072 -1.226 7.882 1.00 87.19 175 ALA A O 1
ATOM 1323 N N . LEU A 1 176 ? -13.340 -3.319 7.515 1.00 85.00 176 LEU A N 1
ATOM 1324 C CA . LEU A 1 176 ? -13.225 -3.162 6.064 1.00 85.00 176 LEU A CA 1
ATOM 1325 C C . LEU A 1 176 ? -14.571 -2.828 5.411 1.00 85.00 176 LEU A C 1
ATOM 1327 O O . LEU A 1 176 ? -14.616 -1.975 4.526 1.00 85.00 176 LEU A O 1
ATOM 1331 N N . ALA A 1 177 ? -15.670 -3.444 5.854 1.00 84.12 177 ALA A N 1
ATOM 1332 C CA . ALA A 1 177 ? -17.005 -3.161 5.330 1.00 84.12 177 ALA A CA 1
ATOM 1333 C C . ALA A 1 177 ? -17.459 -1.719 5.625 1.00 84.12 177 ALA A C 1
ATOM 1335 O O . ALA A 1 177 ? -17.986 -1.032 4.739 1.00 84.12 177 ALA A O 1
ATOM 1336 N N . LYS A 1 178 ? -17.220 -1.232 6.850 1.00 80.19 178 LYS A N 1
ATOM 1337 C CA . LYS A 1 178 ? -17.550 0.141 7.259 1.00 80.19 178 LYS A CA 1
ATOM 1338 C C . LYS A 1 178 ? -16.686 1.166 6.522 1.00 80.19 178 LYS A C 1
ATOM 1340 O O . LYS A 1 178 ? -17.218 2.144 5.994 1.00 80.19 178 LYS A O 1
ATOM 1345 N N . LEU A 1 179 ? -15.384 0.905 6.388 1.00 77.06 179 LEU A N 1
ATOM 1346 C CA . LEU A 1 179 ? -14.470 1.759 5.625 1.00 77.06 179 LEU A CA 1
ATOM 1347 C C . LEU A 1 179 ? -14.821 1.791 4.128 1.00 77.06 179 LEU A C 1
ATOM 1349 O O . LEU A 1 179 ? -14.834 2.870 3.537 1.00 77.06 179 LEU A O 1
ATOM 1353 N N . ALA A 1 180 ? -15.165 0.649 3.521 1.00 74.31 180 ALA A N 1
ATOM 1354 C CA . ALA A 1 180 ? -15.615 0.564 2.127 1.00 74.31 180 ALA A CA 1
ATOM 1355 C C . ALA A 1 180 ? -16.869 1.403 1.871 1.00 74.31 180 ALA A C 1
ATOM 1357 O O . ALA A 1 180 ? -16.944 2.159 0.900 1.00 74.31 180 ALA A O 1
ATOM 1358 N N . SER A 1 181 ? -17.830 1.307 2.787 1.00 69.69 181 SER A N 1
ATOM 1359 C CA . SER A 1 181 ? -19.092 2.040 2.711 1.00 69.69 181 SER A CA 1
ATOM 1360 C C . SER A 1 181 ? -18.893 3.547 2.907 1.00 69.69 181 SER A C 1
ATOM 1362 O O . SER A 1 181 ? -19.486 4.343 2.181 1.00 69.69 181 SER A O 1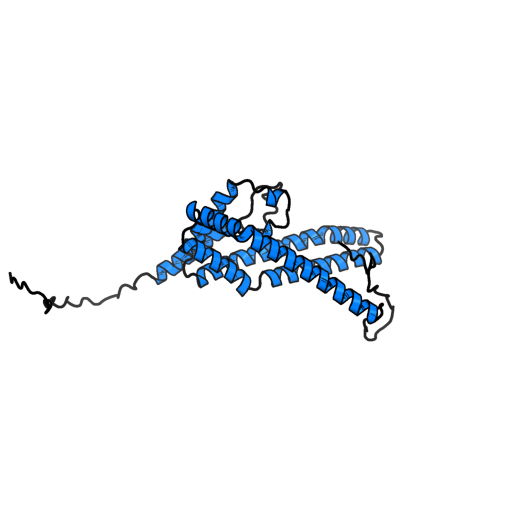
ATOM 1364 N N . GLY A 1 182 ? -18.029 3.952 3.844 1.00 64.88 182 GLY A N 1
ATOM 1365 C CA . GLY A 1 182 ? -17.707 5.360 4.093 1.00 64.88 182 GLY A CA 1
ATOM 1366 C C . GLY A 1 182 ? -16.906 6.008 2.959 1.00 64.88 182 GLY A C 1
ATOM 1367 O O . GLY A 1 182 ? -17.216 7.124 2.538 1.00 64.88 182 GLY A O 1
ATOM 1368 N N . ALA A 1 183 ? -15.919 5.298 2.405 1.00 62.34 183 ALA A N 1
ATOM 1369 C CA . ALA A 1 183 ? -15.080 5.792 1.311 1.00 62.34 183 ALA A CA 1
ATOM 1370 C C . ALA A 1 183 ? -15.870 6.059 0.018 1.00 62.34 183 ALA A C 1
ATOM 1372 O O . ALA A 1 183 ? -15.513 6.953 -0.749 1.00 62.34 183 ALA A O 1
ATOM 1373 N N . ALA A 1 184 ? -16.966 5.328 -0.212 1.00 60.44 184 ALA A N 1
ATOM 1374 C CA . ALA A 1 184 ? -17.850 5.535 -1.357 1.00 60.44 184 ALA A CA 1
ATOM 1375 C C . ALA A 1 184 ? -18.698 6.817 -1.263 1.00 60.44 184 ALA A C 1
ATOM 1377 O O . ALA A 1 184 ? -19.273 7.232 -2.264 1.00 60.44 184 ALA A O 1
ATOM 1378 N N . GLN A 1 185 ? -18.803 7.449 -0.090 1.00 56.28 185 GLN A N 1
ATOM 1379 C CA . GLN A 1 185 ? -19.680 8.610 0.112 1.00 56.28 185 GLN A CA 1
ATOM 1380 C C . GLN A 1 185 ? -18.939 9.934 0.300 1.00 56.28 185 GLN A C 1
ATOM 1382 O O . GLN A 1 185 ? -19.556 10.993 0.190 1.00 56.28 185 GLN A O 1
ATOM 1387 N N . VAL A 1 186 ? -17.632 9.901 0.568 1.00 57.81 186 VAL A N 1
ATOM 1388 C CA . VAL A 1 186 ? -16.843 11.106 0.845 1.00 57.81 186 VAL A CA 1
ATOM 1389 C C . VAL A 1 186 ? -16.007 11.474 -0.384 1.00 57.81 186 VAL A C 1
ATOM 1391 O O . VAL A 1 186 ? -15.066 10.750 -0.721 1.00 57.81 186 VAL A O 1
ATOM 1394 N N . PRO A 1 187 ? -16.296 12.604 -1.060 1.00 57.97 187 PRO A N 1
ATOM 1395 C CA . PRO A 1 187 ? -15.423 13.123 -2.103 1.00 57.97 187 PRO A CA 1
ATOM 1396 C C . PRO A 1 187 ? -14.019 13.347 -1.539 1.00 57.97 187 PRO A C 1
ATOM 1398 O O . PRO A 1 187 ? -13.861 14.024 -0.524 1.00 57.97 187 PRO A O 1
ATOM 1401 N N . ASN A 1 188 ? -12.998 12.801 -2.201 1.00 62.28 188 ASN A N 1
ATOM 1402 C CA . ASN A 1 188 ? -11.606 12.974 -1.798 1.00 62.28 188 ASN A CA 1
ATOM 1403 C C . ASN A 1 188 ? -10.882 13.967 -2.730 1.00 62.28 188 ASN A C 1
ATOM 1405 O O . ASN A 1 188 ? -10.245 13.553 -3.702 1.00 62.28 188 ASN A O 1
ATOM 1409 N N . PRO A 1 189 ? -10.954 15.284 -2.460 1.00 61.50 189 PRO A N 1
ATOM 1410 C CA . PRO A 1 189 ? -10.313 16.296 -3.296 1.00 61.50 189 PRO A CA 1
ATOM 1411 C C . PRO A 1 189 ? -8.779 16.214 -3.266 1.00 61.50 189 PRO A C 1
ATOM 1413 O O . PRO A 1 189 ? -8.132 16.710 -4.187 1.00 61.50 189 PRO A O 1
ATOM 1416 N N . VAL A 1 190 ? -8.185 15.591 -2.238 1.00 60.81 190 VAL A N 1
ATOM 1417 C CA . VAL A 1 190 ? -6.731 15.395 -2.137 1.00 60.81 190 VAL A CA 1
ATOM 1418 C C . VAL A 1 190 ? -6.278 14.312 -3.109 1.00 60.81 190 VAL A C 1
ATOM 1420 O O . VAL A 1 190 ? -5.396 14.585 -3.914 1.00 60.81 190 VAL A O 1
ATOM 1423 N N . ALA A 1 191 ? -6.929 13.144 -3.116 1.00 59.53 191 ALA A N 1
ATOM 1424 C CA . ALA A 1 191 ? -6.623 12.072 -4.071 1.00 59.53 191 ALA A CA 1
ATOM 1425 C C . ALA A 1 191 ? -6.923 12.472 -5.528 1.00 59.53 191 ALA A C 1
ATOM 1427 O O . ALA A 1 191 ? -6.234 12.042 -6.448 1.00 59.53 191 ALA A O 1
ATOM 1428 N N . GLN A 1 192 ? -7.916 13.340 -5.751 1.00 62.47 192 GLN A N 1
ATOM 1429 C CA . GLN A 1 192 ? -8.195 13.887 -7.085 1.00 62.47 192 GLN A CA 1
ATOM 1430 C C . GLN A 1 192 ? -7.108 14.857 -7.568 1.00 62.47 192 GLN A C 1
ATOM 1432 O O . GLN A 1 192 ? -6.841 14.938 -8.765 1.00 62.47 192 GLN A O 1
ATOM 1437 N N . ARG A 1 193 ? -6.487 15.613 -6.654 1.00 63.31 193 ARG A N 1
ATOM 1438 C CA . ARG A 1 193 ? -5.420 16.574 -6.978 1.00 63.31 193 ARG A CA 1
ATOM 1439 C C . ARG A 1 193 ? -4.037 15.941 -7.021 1.00 63.31 193 ARG A C 1
ATOM 1441 O O . ARG A 1 193 ? -3.194 16.387 -7.793 1.00 63.31 193 ARG A O 1
ATOM 1448 N N . ASN A 1 194 ? -3.800 14.937 -6.188 1.00 60.56 194 ASN A N 1
ATOM 1449 C CA . ASN A 1 194 ? -2.545 14.218 -6.094 1.00 60.56 194 ASN A CA 1
ATOM 1450 C C . ASN A 1 194 ? -2.837 12.712 -6.195 1.00 60.56 194 ASN A C 1
ATOM 1452 O O . ASN A 1 194 ? -3.369 12.155 -5.239 1.00 60.56 194 ASN A O 1
ATOM 1456 N N . PRO A 1 195 ? -2.536 12.078 -7.345 1.00 58.84 195 PRO A N 1
ATOM 1457 C CA . PRO A 1 195 ? -2.690 10.633 -7.547 1.00 58.84 195 PRO A CA 1
ATOM 1458 C C . PRO A 1 195 ? -1.601 9.766 -6.884 1.00 58.84 195 PRO A C 1
ATOM 1460 O O . PRO A 1 195 ? -1.852 8.600 -6.580 1.00 58.84 195 PRO A O 1
ATOM 1463 N N . ALA A 1 196 ? -0.409 10.319 -6.584 1.00 56.06 196 ALA A N 1
ATOM 1464 C CA . ALA A 1 196 ? 0.403 9.812 -5.457 1.00 56.06 196 ALA A CA 1
ATOM 1465 C C . ALA A 1 196 ? -0.407 10.069 -4.165 1.00 56.06 196 ALA A C 1
ATOM 1467 O O . ALA A 1 196 ? -1.503 10.531 -4.280 1.00 56.06 196 ALA A O 1
ATOM 1468 N N . ALA A 1 197 ? -0.056 9.802 -2.918 1.00 57.31 197 ALA A N 1
ATOM 1469 C CA . ALA A 1 197 ? -1.024 9.897 -1.790 1.00 57.31 197 ALA A CA 1
ATOM 1470 C C . ALA A 1 197 ? -2.277 8.977 -1.858 1.00 57.31 197 ALA A C 1
ATOM 1472 O O . ALA A 1 197 ? -2.735 8.561 -0.802 1.00 57.31 197 ALA A O 1
ATOM 1473 N N . ALA A 1 198 ? -2.794 8.554 -3.021 1.00 58.78 198 ALA A N 1
ATOM 1474 C CA . ALA A 1 198 ? -3.866 7.556 -3.130 1.00 58.78 198 ALA A CA 1
ATOM 1475 C C . ALA A 1 198 ? -3.473 6.204 -2.499 1.00 58.78 198 ALA A C 1
ATOM 1477 O O . ALA A 1 198 ? -4.325 5.492 -1.981 1.00 58.78 198 ALA A O 1
ATOM 1478 N N . HIS A 1 199 ? -2.175 5.890 -2.478 1.00 57.12 199 HIS A N 1
ATOM 1479 C CA . HIS A 1 199 ? -1.597 4.705 -1.835 1.00 57.12 199 HIS A CA 1
ATOM 1480 C C . HIS A 1 199 ? -1.515 4.790 -0.300 1.00 57.12 199 HIS A C 1
ATOM 1482 O O . HIS A 1 199 ? -1.089 3.831 0.328 1.00 57.12 199 HIS A O 1
ATOM 1488 N N . LEU A 1 200 ? -1.870 5.930 0.303 1.00 64.94 200 LEU A N 1
ATOM 1489 C CA . LEU A 1 200 ? -1.920 6.102 1.761 1.00 64.94 200 LEU A CA 1
ATOM 1490 C C . LEU A 1 200 ? -3.300 5.751 2.344 1.00 64.94 200 LEU A C 1
ATOM 1492 O O . LEU A 1 200 ? -3.502 5.868 3.549 1.00 64.94 200 LEU A O 1
ATOM 1496 N N . TYR A 1 201 ? -4.265 5.372 1.501 1.00 63.41 201 TYR A N 1
ATOM 1497 C CA . TYR A 1 201 ? -5.628 5.056 1.920 1.00 63.41 201 TYR A CA 1
ATOM 1498 C C . TYR A 1 201 ? -5.830 3.543 2.050 1.00 63.41 201 TYR A C 1
ATOM 1500 O O . TYR A 1 201 ? -5.485 2.784 1.150 1.00 63.41 201 TYR A O 1
ATOM 1508 N N . ILE A 1 202 ? -6.466 3.129 3.150 1.00 58.34 202 ILE A N 1
ATOM 1509 C CA . ILE A 1 202 ? -6.773 1.721 3.478 1.00 58.34 202 ILE A CA 1
ATOM 1510 C C . ILE A 1 202 ? -7.796 1.120 2.498 1.00 58.34 202 ILE A C 1
ATOM 1512 O O . ILE A 1 202 ? -7.766 -0.067 2.173 1.00 58.34 202 ILE A O 1
ATOM 1516 N N . VAL A 1 203 ? -8.725 1.952 2.025 1.00 57.62 203 VAL A N 1
ATOM 1517 C CA . VAL A 1 203 ? -9.755 1.577 1.056 1.00 57.62 203 VAL A CA 1
ATOM 1518 C C . VAL A 1 203 ? -9.569 2.410 -0.207 1.00 57.62 203 VAL A C 1
ATOM 1520 O O . VAL A 1 203 ? -9.365 3.624 -0.105 1.00 57.62 203 VAL A O 1
ATOM 1523 N N . PRO A 1 204 ? -9.679 1.800 -1.400 1.00 52.91 204 PRO A N 1
ATOM 1524 C CA . PRO A 1 204 ? -9.582 2.537 -2.649 1.00 52.91 204 PRO A CA 1
ATOM 1525 C C . PRO A 1 204 ? -10.626 3.659 -2.713 1.00 52.91 204 PRO A C 1
ATOM 1527 O O . PRO A 1 204 ? -11.828 3.432 -2.567 1.00 52.91 204 PRO A O 1
ATOM 1530 N N . SER A 1 205 ? -10.169 4.886 -2.971 1.00 50.22 205 SER A N 1
ATOM 1531 C CA . SER A 1 205 ? -11.067 5.996 -3.288 1.00 50.22 205 SER A CA 1
ATOM 1532 C C . SER A 1 205 ? -11.602 5.791 -4.707 1.00 50.22 205 SER A C 1
ATOM 1534 O O . SER A 1 205 ? -10.874 5.944 -5.683 1.00 50.22 205 SER A O 1
ATOM 1536 N N . LEU A 1 206 ? -12.877 5.420 -4.827 1.00 48.09 206 LEU A N 1
ATOM 1537 C CA . LEU A 1 206 ? -13.559 5.079 -6.088 1.00 48.09 206 LEU A CA 1
ATOM 1538 C C . LEU A 1 206 ? -13.781 6.269 -7.049 1.00 48.09 206 LEU A C 1
ATOM 1540 O O . LEU A 1 206 ? -14.520 6.152 -8.025 1.00 48.09 206 LEU A O 1
ATOM 1544 N N . PHE A 1 207 ? -13.148 7.420 -6.813 1.00 42.22 207 PHE A N 1
ATOM 1545 C CA . PHE A 1 207 ? -13.425 8.661 -7.535 1.00 42.22 207 PHE A CA 1
ATOM 1546 C C . PHE A 1 207 ? -12.234 9.119 -8.386 1.00 42.22 207 PHE A C 1
ATOM 1548 O O . PHE A 1 207 ? -11.434 9.956 -7.974 1.00 42.22 207 PHE A O 1
ATOM 1555 N N . GLY A 1 208 ? -12.162 8.576 -9.606 1.00 35.44 208 GLY A N 1
ATOM 1556 C CA . GLY A 1 208 ? -11.244 8.968 -10.682 1.00 35.44 208 GLY A CA 1
ATOM 1557 C C . GLY A 1 208 ? -11.386 8.022 -11.884 1.00 35.44 208 GLY A C 1
ATOM 1558 O O . GLY A 1 208 ? -11.474 6.814 -11.699 1.00 35.44 208 GLY A O 1
ATOM 1559 N N . GLY A 1 209 ? -11.500 8.555 -13.106 1.00 34.72 209 GLY A N 1
ATOM 1560 C CA . GLY A 1 209 ? -11.846 7.802 -14.326 1.00 34.72 209 GLY A CA 1
ATOM 1561 C C . GLY A 1 209 ? -11.030 6.519 -14.570 1.00 34.72 209 GLY A C 1
ATOM 1562 O O . GLY A 1 209 ? -9.847 6.455 -14.258 1.00 34.72 209 GLY A O 1
ATOM 1563 N N . MET A 1 210 ? -11.690 5.518 -15.175 1.00 35.47 210 MET A N 1
ATOM 1564 C CA . MET A 1 210 ? -11.252 4.114 -15.365 1.00 35.47 210 MET A CA 1
ATOM 1565 C C . MET A 1 210 ? -11.248 3.230 -14.095 1.00 35.47 210 MET A C 1
ATOM 1567 O O . MET A 1 210 ? -10.534 2.229 -14.027 1.00 35.47 210 MET A O 1
ATOM 1571 N N . ALA A 1 211 ? -12.117 3.538 -13.126 1.00 42.06 211 ALA A N 1
ATOM 1572 C CA . ALA A 1 211 ? -12.225 2.914 -11.795 1.00 42.06 211 ALA A CA 1
ATOM 1573 C C . ALA A 1 211 ? -12.536 1.394 -11.728 1.00 42.06 211 ALA A C 1
ATOM 1575 O O . ALA A 1 211 ? -12.624 0.843 -10.637 1.00 42.06 211 ALA A O 1
ATOM 1576 N N . GLY A 1 212 ? -12.704 0.693 -12.855 1.00 40.16 212 GLY A N 1
ATOM 1577 C CA . GLY A 1 212 ? -12.980 -0.755 -12.869 1.00 40.16 212 GLY A CA 1
ATOM 1578 C C . GLY A 1 212 ? -11.839 -1.636 -13.388 1.00 40.16 212 GLY A C 1
ATOM 1579 O O . GLY A 1 212 ? -11.777 -2.815 -13.055 1.00 40.16 212 GLY A O 1
ATOM 1580 N N . LEU A 1 213 ? -10.931 -1.086 -14.201 1.00 35.47 213 LEU A N 1
ATOM 1581 C CA . LEU A 1 213 ? -9.897 -1.870 -14.899 1.00 35.47 213 LEU A CA 1
ATOM 1582 C C . LEU A 1 213 ? -8.488 -1.670 -14.323 1.00 35.47 213 LEU A C 1
ATOM 1584 O O . LEU A 1 213 ? -7.595 -2.463 -14.613 1.00 35.47 213 LEU A O 1
ATOM 1588 N N . PHE A 1 214 ? -8.306 -0.654 -13.475 1.00 40.62 214 PHE A N 1
ATOM 1589 C CA . PHE A 1 214 ? -7.027 -0.279 -12.864 1.00 40.62 214 PHE A CA 1
ATOM 1590 C C . PHE A 1 214 ? -7.091 -0.189 -11.334 1.00 40.62 214 PHE A C 1
ATOM 1592 O O . PHE A 1 214 ? -6.238 0.456 -10.730 1.00 40.62 214 PHE A O 1
ATOM 1599 N N . SER A 1 215 ? -8.076 -0.825 -10.683 1.00 50.84 215 SER A N 1
ATOM 1600 C CA . SER A 1 215 ? -8.061 -0.927 -9.219 1.00 50.84 215 SER A CA 1
ATOM 1601 C C . SER A 1 215 ? -6.843 -1.738 -8.790 1.00 50.84 215 SER A C 1
ATOM 1603 O O . SER A 1 215 ? -6.778 -2.958 -8.956 1.00 50.84 215 SER A O 1
ATOM 1605 N N . THR A 1 216 ? -5.851 -1.030 -8.258 1.00 47.31 216 THR A N 1
ATOM 1606 C CA . THR A 1 216 ? -4.601 -1.585 -7.732 1.00 47.31 216 THR A CA 1
ATOM 1607 C C . THR A 1 216 ? -4.816 -2.403 -6.459 1.00 47.31 216 THR A C 1
ATOM 1609 O O . THR A 1 216 ? -3.934 -3.165 -6.079 1.00 47.31 216 THR A O 1
ATOM 1612 N N . HIS A 1 217 ? -6.003 -2.319 -5.852 1.00 52.94 217 HIS A N 1
ATOM 1613 C CA . HIS A 1 217 ? -6.417 -3.108 -4.696 1.00 52.94 217 HIS A CA 1
ATOM 1614 C C . HIS A 1 217 ? -7.318 -4.282 -5.111 1.00 52.94 217 HIS A C 1
ATOM 1616 O O . HIS A 1 217 ? -8.061 -4.189 -6.094 1.00 52.94 217 HIS A O 1
ATOM 1622 N N . PRO A 1 218 ? -7.256 -5.417 -4.396 1.00 59.25 218 PRO A N 1
ATOM 1623 C CA . PRO A 1 218 ? -8.193 -6.513 -4.602 1.00 59.25 218 PRO A CA 1
ATOM 1624 C C . PRO A 1 218 ? -9.611 -6.069 -4.219 1.00 59.25 218 PRO A C 1
ATOM 1626 O O . PRO A 1 218 ? -9.798 -5.144 -3.433 1.00 59.25 218 PRO A O 1
ATOM 1629 N N . ASP A 1 219 ? -10.610 -6.750 -4.776 1.00 74.81 219 ASP A N 1
ATOM 1630 C CA . ASP A 1 219 ? -12.013 -6.511 -4.441 1.00 74.81 219 ASP A CA 1
ATOM 1631 C C . ASP A 1 219 ? -12.230 -6.636 -2.923 1.00 74.81 219 ASP A C 1
ATOM 1633 O O . ASP A 1 219 ? -11.953 -7.685 -2.332 1.00 74.81 219 ASP A O 1
ATOM 1637 N N . THR A 1 220 ? -12.698 -5.556 -2.292 1.00 76.00 220 THR A N 1
ATOM 1638 C CA . THR A 1 220 ? -12.873 -5.495 -0.836 1.00 76.00 220 THR A CA 1
ATOM 1639 C C . THR A 1 220 ? -13.857 -6.555 -0.340 1.00 76.00 220 THR A C 1
ATOM 1641 O O . THR A 1 220 ? -13.651 -7.118 0.732 1.00 76.00 220 THR A O 1
ATOM 1644 N N . GLY A 1 221 ? -14.865 -6.919 -1.141 1.00 82.56 221 GLY A N 1
ATOM 1645 C CA . GLY A 1 221 ? -15.802 -7.994 -0.816 1.00 82.56 221 GLY A CA 1
ATOM 1646 C C . GLY A 1 221 ? -15.121 -9.359 -0.704 1.00 82.56 221 GLY A C 1
ATOM 1647 O O . GLY A 1 221 ? -15.418 -10.126 0.210 1.00 82.56 221 GLY A O 1
ATOM 1648 N N . LYS A 1 222 ? -14.144 -9.655 -1.572 1.00 86.81 222 LYS A N 1
ATOM 1649 C CA . LYS A 1 222 ? -13.350 -10.895 -1.473 1.00 86.81 222 LYS A CA 1
ATOM 1650 C C . LYS A 1 222 ? -12.488 -10.938 -0.214 1.00 86.81 222 LYS A C 1
ATOM 1652 O O . LYS A 1 222 ? -12.403 -11.993 0.408 1.00 86.81 222 LYS A O 1
ATOM 1657 N N . ARG A 1 223 ? -11.868 -9.815 0.166 1.00 90.00 223 ARG A N 1
ATOM 1658 C CA . ARG A 1 223 ? -11.091 -9.707 1.417 1.00 90.00 223 ARG A CA 1
ATOM 1659 C C . ARG A 1 223 ? -11.972 -9.971 2.641 1.00 90.00 223 ARG A C 1
ATOM 1661 O O . ARG A 1 223 ? -11.619 -10.799 3.476 1.00 90.00 223 ARG A O 1
ATOM 1668 N N . ILE A 1 224 ? -13.152 -9.345 2.688 1.00 89.94 224 ILE A N 1
ATOM 1669 C CA . ILE A 1 224 ? -14.153 -9.553 3.747 1.00 89.94 224 ILE A CA 1
ATOM 1670 C C . ILE A 1 224 ? -14.551 -11.032 3.830 1.00 89.94 224 ILE A C 1
ATOM 1672 O O . ILE A 1 224 ? -14.463 -11.627 4.900 1.00 89.94 224 ILE A O 1
ATOM 1676 N N . ALA A 1 225 ? -14.899 -11.656 2.701 1.00 91.94 225 ALA A N 1
ATOM 1677 C CA . ALA A 1 225 ? -15.311 -13.058 2.675 1.00 91.94 225 ALA A CA 1
ATOM 1678 C C . ALA A 1 225 ? -14.218 -14.021 3.182 1.00 91.94 225 ALA A C 1
ATOM 1680 O O . ALA A 1 225 ? -14.523 -15.015 3.840 1.00 91.94 225 ALA A O 1
ATOM 1681 N N . GLU A 1 226 ? -12.940 -13.759 2.891 1.00 91.56 226 GLU A N 1
ATOM 1682 C CA . GLU A 1 226 ? -11.832 -14.571 3.416 1.00 91.56 226 GLU A CA 1
ATOM 1683 C C . GLU A 1 226 ? -11.644 -14.395 4.930 1.00 91.56 226 GLU A C 1
ATOM 1685 O O . GLU A 1 226 ? -11.429 -15.378 5.641 1.00 91.56 226 GLU A O 1
ATOM 1690 N N . LEU A 1 227 ? -11.785 -13.174 5.448 1.00 91.69 227 LEU A N 1
ATOM 1691 C CA . LEU A 1 227 ? -11.732 -12.909 6.888 1.00 91.69 227 LEU A CA 1
ATOM 1692 C C . LEU A 1 227 ? -12.908 -13.546 7.636 1.00 91.69 227 LEU A C 1
ATOM 1694 O O . LEU A 1 227 ? -12.718 -14.127 8.704 1.00 91.69 227 LEU A O 1
ATOM 1698 N N . GLU A 1 228 ? -14.110 -13.517 7.063 1.00 92.12 228 GLU A N 1
ATOM 1699 C CA . GLU A 1 228 ? -15.278 -14.205 7.621 1.00 92.12 228 GLU A CA 1
ATOM 1700 C C . GLU A 1 228 ? -15.060 -15.721 7.689 1.00 92.12 228 GLU A C 1
ATOM 1702 O O . GLU A 1 228 ? -15.358 -16.341 8.713 1.00 92.12 228 GLU A O 1
ATOM 1707 N N . LYS A 1 229 ? -14.459 -16.328 6.655 1.00 93.56 229 LYS A N 1
ATOM 1708 C CA . LYS A 1 229 ? -14.065 -17.748 6.697 1.00 93.56 229 LYS A CA 1
ATOM 1709 C C . LYS A 1 229 ? -13.082 -18.024 7.834 1.00 93.56 229 LYS A C 1
ATOM 1711 O O . LYS A 1 229 ? -13.259 -18.998 8.562 1.00 93.56 229 LYS A O 1
ATOM 1716 N N . MET A 1 230 ? -12.074 -17.169 8.026 1.00 91.00 230 MET A N 1
ATOM 1717 C CA . MET A 1 230 ? -11.140 -17.302 9.153 1.00 91.00 230 MET A CA 1
ATOM 1718 C C . MET A 1 230 ? -11.859 -17.183 10.500 1.00 91.00 230 MET A C 1
ATOM 1720 O O . MET A 1 230 ? -11.593 -17.966 11.410 1.00 91.00 230 MET A O 1
ATOM 1724 N N . ALA A 1 231 ? -12.812 -16.259 10.624 1.00 90.06 231 ALA A N 1
ATOM 1725 C CA . ALA A 1 231 ? -13.615 -16.102 11.831 1.00 90.06 231 ALA A CA 1
ATOM 1726 C C . ALA A 1 231 ? -14.464 -17.337 12.145 1.00 90.06 231 ALA A C 1
ATOM 1728 O O . ALA A 1 231 ? -14.573 -17.716 13.311 1.00 90.06 231 ALA A O 1
ATOM 1729 N N . MET A 1 232 ? -15.014 -18.003 11.127 1.00 86.44 232 MET A N 1
ATOM 1730 C CA . MET A 1 232 ? -15.743 -19.261 11.309 1.00 86.44 232 MET A CA 1
ATOM 1731 C C . MET A 1 232 ? -14.841 -20.373 11.856 1.00 86.44 232 MET A C 1
ATOM 1733 O O . MET A 1 232 ? -15.274 -21.117 12.733 1.00 86.44 232 MET A O 1
ATOM 1737 N N . VAL A 1 233 ? -13.592 -20.464 11.387 1.00 82.69 233 VAL A N 1
ATOM 1738 C CA . VAL A 1 233 ? -12.610 -21.444 11.884 1.00 82.69 233 VAL A CA 1
ATOM 1739 C C . VAL A 1 233 ? -12.219 -21.136 13.332 1.00 82.69 233 VAL A C 1
ATOM 1741 O O . VAL A 1 233 ? -12.349 -21.996 14.199 1.00 82.69 233 VAL A O 1
ATOM 1744 N N . VAL A 1 234 ? -11.846 -19.887 13.633 1.00 77.44 234 VAL A N 1
ATOM 1745 C CA . VAL A 1 234 ? -11.486 -19.457 14.999 1.00 77.44 234 VAL A CA 1
ATOM 1746 C C . VAL A 1 234 ? -12.668 -19.610 15.970 1.00 77.44 234 VAL A C 1
ATOM 1748 O O . VAL A 1 234 ? -12.487 -19.964 17.135 1.00 77.44 234 VAL A O 1
ATOM 1751 N N . GLY A 1 235 ? -13.896 -19.374 15.504 1.00 65.62 235 GLY A N 1
ATOM 1752 C CA . GLY A 1 235 ? -15.121 -19.585 16.276 1.00 65.62 235 GLY A CA 1
ATOM 1753 C C . GLY A 1 235 ? -15.481 -21.061 16.477 1.00 65.62 235 GLY A C 1
ATOM 1754 O O . GLY A 1 235 ? -16.100 -21.399 17.487 1.00 65.62 235 GLY A O 1
ATOM 1755 N N . ALA A 1 236 ? -15.087 -21.947 15.558 1.00 60.47 236 ALA A N 1
ATOM 1756 C CA . ALA A 1 236 ? -15.257 -23.392 15.694 1.00 60.47 236 ALA A CA 1
ATOM 1757 C C . ALA A 1 236 ? -14.294 -23.986 16.735 1.00 60.47 236 ALA A C 1
ATOM 1759 O O . ALA A 1 236 ? -14.735 -24.790 17.553 1.00 60.47 236 ALA A O 1
ATOM 1760 N N . ASP A 1 237 ? -13.042 -23.517 16.780 1.00 58.62 237 ASP A N 1
ATOM 1761 C CA . ASP A 1 237 ? -12.040 -23.934 17.778 1.00 58.62 237 ASP A CA 1
ATOM 1762 C C . ASP A 1 237 ? -12.348 -23.432 19.199 1.00 58.62 237 ASP A C 1
ATOM 1764 O O . ASP A 1 237 ? -11.906 -24.018 20.187 1.00 58.62 237 ASP A O 1
ATOM 1768 N N . ARG A 1 238 ? -13.147 -22.363 19.330 1.00 55.62 238 ARG A N 1
ATOM 1769 C CA . ARG A 1 238 ? -13.624 -21.839 20.624 1.00 55.62 238 ARG A CA 1
ATOM 1770 C C . ARG A 1 238 ? -14.912 -22.492 21.125 1.00 55.62 238 ARG A C 1
ATOM 1772 O O . ARG A 1 238 ? -15.372 -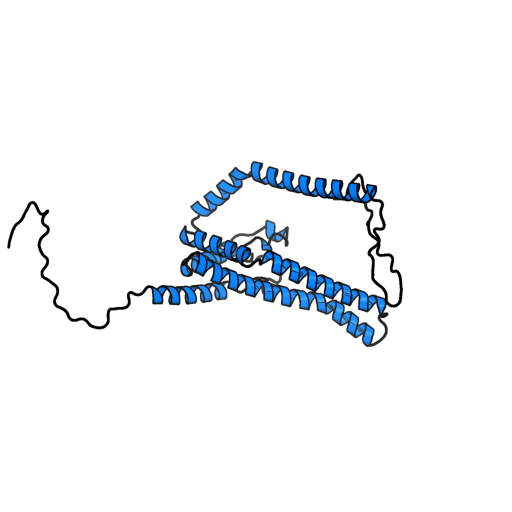22.148 22.216 1.00 55.62 238 ARG A O 1
ATOM 1779 N N . ARG A 1 239 ? -15.519 -23.422 20.375 1.00 48.19 239 ARG A N 1
ATOM 1780 C CA . ARG A 1 239 ? -16.622 -24.219 20.926 1.00 48.19 239 ARG A CA 1
ATOM 1781 C C . ARG A 1 239 ? -16.035 -25.104 22.024 1.00 48.19 239 ARG A C 1
ATOM 1783 O O . ARG A 1 239 ? -15.087 -25.831 21.734 1.00 48.19 239 ARG A O 1
ATOM 1790 N N . PRO A 1 240 ? -16.566 -25.084 23.261 1.00 49.56 240 PRO A N 1
ATOM 1791 C CA . PRO A 1 240 ? -16.151 -26.064 24.248 1.00 49.56 240 PRO A CA 1
ATOM 1792 C C . PRO A 1 240 ? -16.382 -27.435 23.622 1.00 49.56 240 PRO A C 1
ATOM 1794 O O . PRO A 1 240 ? -17.506 -27.746 23.209 1.00 49.56 240 PRO A O 1
ATOM 1797 N N . SER A 1 241 ? -15.315 -28.223 23.487 1.00 54.53 241 SER A N 1
ATOM 1798 C CA . SER A 1 241 ? -15.440 -29.639 23.188 1.00 54.53 241 SER A CA 1
ATOM 1799 C C . SER A 1 241 ? -16.417 -30.181 24.219 1.00 54.53 241 SER A C 1
ATOM 1801 O O . SER A 1 241 ? -16.139 -30.197 25.417 1.00 54.53 241 SER A O 1
ATOM 1803 N N . SER A 1 242 ? -17.630 -30.514 23.773 1.00 52.25 242 SER A N 1
ATOM 1804 C CA . SER A 1 242 ? -18.577 -31.194 24.643 1.00 52.25 242 SER A CA 1
ATOM 1805 C C . SER A 1 242 ? -17.841 -32.433 25.137 1.00 52.25 242 SER A C 1
ATOM 1807 O O . SER A 1 242 ? -17.382 -33.206 24.287 1.00 52.25 242 SER A O 1
ATOM 1809 N N . PRO A 1 243 ? -17.646 -32.618 26.455 1.00 49.34 243 PRO A N 1
ATOM 1810 C CA . PRO A 1 243 ? -17.052 -33.842 26.940 1.00 49.34 243 PRO A CA 1
ATOM 1811 C C . PRO A 1 243 ? -18.026 -34.949 26.551 1.00 49.34 243 PRO A C 1
ATOM 1813 O O . PRO A 1 243 ? -19.116 -35.073 27.110 1.00 49.34 243 PRO A O 1
ATOM 1816 N N . SER A 1 244 ? -17.666 -35.697 25.513 1.00 55.28 244 SER A N 1
ATOM 1817 C CA . SER A 1 244 ? -18.381 -36.890 25.108 1.00 55.28 244 SER A CA 1
ATOM 1818 C C . SER A 1 244 ? -18.288 -37.883 26.261 1.00 55.28 244 SER A C 1
ATOM 1820 O O . SER A 1 244 ? -17.242 -38.484 26.478 1.00 55.28 244 SER A O 1
ATOM 1822 N N . GLY A 1 245 ? -19.396 -38.033 26.985 1.00 53.94 245 GLY A N 1
ATOM 1823 C CA . GLY A 1 245 ? -19.687 -39.191 27.819 1.00 53.94 245 GLY A CA 1
ATOM 1824 C C . GLY A 1 245 ? -19.021 -39.217 29.190 1.00 53.94 245 GLY A C 1
ATOM 1825 O O . GLY A 1 245 ? -18.079 -39.966 29.393 1.00 53.94 245 GLY A O 1
ATOM 1826 N N . TYR A 1 246 ? -19.617 -38.527 30.163 1.00 42.00 246 TYR A N 1
ATOM 1827 C CA . TYR A 1 246 ? -19.736 -39.058 31.525 1.00 42.00 246 TYR A CA 1
ATOM 1828 C C . TYR A 1 246 ? -21.122 -38.706 32.069 1.00 42.00 246 TYR A C 1
ATOM 1830 O O . TYR A 1 246 ? -21.392 -37.581 32.480 1.00 42.00 246 TYR A O 1
ATOM 1838 N N . ILE A 1 247 ? -22.015 -39.693 32.051 1.00 53.16 247 ILE A N 1
ATOM 1839 C CA . ILE A 1 247 ? -23.229 -39.708 32.868 1.00 53.16 247 ILE A CA 1
ATOM 1840 C C . ILE A 1 247 ? -22.757 -40.063 34.282 1.00 53.16 247 ILE A C 1
ATOM 1842 O O . ILE A 1 247 ? -22.659 -41.230 34.644 1.00 53.16 247 ILE A O 1
ATOM 1846 N N . GLY A 1 248 ? -22.332 -39.051 35.032 1.00 51.19 248 GLY A N 1
ATOM 1847 C CA . GLY A 1 248 ? -21.974 -39.164 36.442 1.00 51.19 248 GLY A CA 1
ATOM 1848 C C . GLY A 1 248 ? -22.877 -38.239 37.239 1.00 51.19 248 GLY A C 1
ATOM 1849 O O . GLY A 1 248 ? -22.961 -37.053 36.929 1.00 51.19 248 GLY A O 1
ATOM 1850 N N . GLU A 1 249 ? -23.593 -38.799 38.208 1.00 55.25 249 GLU A N 1
ATOM 1851 C CA . GLU A 1 249 ? -24.540 -38.103 39.077 1.00 55.25 249 GLU A CA 1
ATOM 1852 C C . GLU A 1 249 ? -23.984 -36.776 39.616 1.00 55.25 249 GLU A C 1
ATOM 1854 O O . GLU A 1 249 ? -22.863 -36.701 40.123 1.00 55.25 249 GLU A O 1
ATOM 1859 N N . SER A 1 250 ? -24.801 -35.724 39.541 1.00 51.00 250 SER A N 1
ATOM 1860 C CA . SER A 1 250 ? -24.527 -34.438 40.182 1.00 51.00 250 SER A CA 1
ATOM 1861 C C . SER A 1 250 ? -24.303 -34.639 41.686 1.00 51.00 250 SER A C 1
ATOM 1863 O O . SER A 1 250 ? -25.236 -35.075 42.368 1.00 51.00 250 SER A O 1
ATOM 1865 N N . PRO A 1 251 ? -23.138 -34.285 42.261 1.00 53.75 251 PRO A N 1
ATOM 1866 C CA . PRO A 1 251 ? -22.988 -34.326 43.704 1.00 53.75 251 PRO A CA 1
ATOM 1867 C C . PRO A 1 251 ? -23.907 -33.266 44.318 1.00 53.75 251 PRO A C 1
ATOM 1869 O O . PRO A 1 251 ? -23.943 -32.111 43.882 1.00 53.75 251 PRO A O 1
ATOM 1872 N N . ALA A 1 252 ? -24.677 -33.675 45.326 1.00 60.00 252 ALA A N 1
ATOM 1873 C CA . ALA A 1 252 ? -25.570 -32.804 46.074 1.00 60.00 252 ALA A CA 1
ATOM 1874 C C . ALA A 1 252 ? -24.831 -31.533 46.529 1.00 60.00 252 ALA A C 1
ATOM 1876 O O . ALA A 1 252 ? -23.779 -31.604 47.172 1.00 60.00 252 ALA A O 1
ATOM 1877 N N . ARG A 1 253 ? -25.390 -30.363 46.190 1.00 55.88 253 ARG A N 1
ATOM 1878 C CA . ARG A 1 253 ? -24.864 -29.054 46.595 1.00 55.88 253 ARG A CA 1
ATOM 1879 C C . ARG A 1 253 ? -24.742 -29.011 48.120 1.00 55.88 253 ARG A C 1
ATOM 1881 O O . ARG A 1 253 ? -25.749 -28.943 48.821 1.00 55.88 253 ARG A O 1
ATOM 1888 N N . ARG A 1 254 ? -23.515 -29.031 48.648 1.00 59.91 254 ARG A N 1
ATOM 1889 C CA . ARG A 1 254 ? -23.273 -28.680 50.052 1.00 59.91 254 ARG A CA 1
ATOM 1890 C C . ARG A 1 254 ? -23.517 -27.181 50.213 1.00 59.91 254 ARG A C 1
ATOM 1892 O O . ARG A 1 254 ? -22.982 -26.385 49.445 1.00 59.91 254 ARG A O 1
ATOM 1899 N N . GLY A 1 255 ? -24.353 -26.824 51.186 1.00 59.47 255 GLY A N 1
ATOM 1900 C CA . GLY A 1 255 ? -24.628 -25.434 51.541 1.00 59.47 255 GLY A CA 1
ATOM 1901 C C . GLY A 1 255 ? -23.343 -24.681 51.885 1.00 59.47 255 GLY A C 1
ATOM 1902 O O . GLY A 1 255 ? -22.417 -25.248 52.468 1.00 59.47 255 GLY A O 1
ATOM 1903 N N . SER A 1 256 ? -23.295 -23.411 51.488 1.00 61.59 256 SER A N 1
ATOM 1904 C CA . SER A 1 256 ? -22.195 -22.498 51.793 1.00 61.59 256 SER A CA 1
ATOM 1905 C C . SER A 1 256 ? -22.030 -22.349 53.307 1.00 61.59 256 SER A C 1
ATOM 1907 O O . SER A 1 256 ? -23.004 -22.115 54.018 1.00 61.59 256 SER A O 1
ATOM 1909 N N . ALA A 1 257 ? -20.793 -22.428 53.800 1.00 61.66 257 ALA A N 1
ATOM 1910 C CA . ALA A 1 257 ? -20.456 -22.189 55.207 1.00 61.66 257 ALA A CA 1
ATOM 1911 C C . ALA A 1 257 ? -20.617 -20.714 55.641 1.00 61.66 257 ALA A C 1
ATOM 1913 O O . ALA A 1 257 ? -20.337 -20.377 56.787 1.00 61.66 257 ALA A O 1
ATOM 1914 N N . LEU A 1 258 ? -21.053 -19.838 54.730 1.00 58.94 258 LEU A N 1
ATOM 1915 C CA . LEU A 1 258 ? -21.225 -18.400 54.937 1.00 58.94 258 LEU A CA 1
ATOM 1916 C C . LEU A 1 258 ? -22.681 -17.942 54.770 1.00 58.94 258 LEU A C 1
ATOM 1918 O O . LEU A 1 258 ? -22.913 -16.767 54.511 1.00 58.94 258 LEU A O 1
ATOM 1922 N N . ASP A 1 259 ? -23.662 -18.839 54.895 1.00 65.19 259 ASP A N 1
ATOM 1923 C CA . ASP A 1 259 ? -25.075 -18.448 54.922 1.00 65.19 259 ASP A CA 1
ATOM 1924 C C . ASP A 1 259 ? -25.532 -18.150 56.369 1.00 65.19 259 ASP A C 1
ATOM 1926 O O . ASP A 1 259 ? -25.722 -19.084 57.156 1.00 65.19 259 ASP A O 1
ATOM 1930 N N . PRO A 1 260 ? -25.712 -16.871 56.763 1.00 62.34 260 PRO A N 1
ATOM 1931 C CA . PRO A 1 260 ? -26.156 -16.500 58.107 1.00 62.34 260 PRO A CA 1
ATOM 1932 C C . PRO A 1 260 ? -27.653 -16.768 58.343 1.00 62.34 260 PRO A C 1
ATOM 1934 O O . PRO A 1 260 ? -28.148 -16.580 59.457 1.00 62.34 260 PRO A O 1
ATOM 1937 N N . HIS A 1 261 ? -28.397 -17.217 57.327 1.00 65.06 261 HIS A N 1
ATOM 1938 C CA . HIS A 1 261 ? -29.828 -17.481 57.416 1.00 65.06 261 HIS A CA 1
ATOM 1939 C C . HIS A 1 261 ? -30.172 -18.891 56.931 1.00 65.06 261 HIS A C 1
ATOM 1941 O O . HIS A 1 261 ? -31.012 -19.085 56.056 1.00 65.06 261 HIS A O 1
ATOM 1947 N N . GLY A 1 262 ? -29.578 -19.895 57.581 1.00 52.41 262 GLY A N 1
ATOM 1948 C CA . GLY A 1 262 ? -29.916 -21.305 57.390 1.00 52.41 262 GLY A CA 1
ATOM 1949 C C . GLY A 1 262 ? -31.376 -21.627 57.735 1.00 52.41 262 GLY A C 1
ATOM 1950 O O . GLY A 1 262 ? -31.683 -22.090 58.833 1.00 52.41 262 GLY A O 1
ATOM 1951 N N . ARG A 1 263 ? -32.293 -21.434 56.784 1.00 53.88 263 ARG A N 1
ATOM 1952 C CA . ARG A 1 263 ? -33.650 -21.990 56.828 1.00 53.88 263 ARG A CA 1
ATOM 1953 C C . ARG A 1 263 ? -33.679 -23.280 56.019 1.00 53.88 263 ARG A C 1
ATOM 1955 O O . ARG A 1 263 ? -33.774 -23.260 54.799 1.00 53.88 263 ARG A O 1
ATOM 1962 N N . ARG A 1 264 ? -33.613 -24.408 56.730 1.00 50.31 264 ARG A N 1
ATOM 1963 C CA . ARG A 1 264 ? -33.926 -25.730 56.177 1.00 50.31 264 ARG A CA 1
ATOM 1964 C C . ARG A 1 264 ? -35.433 -25.822 55.915 1.00 50.31 264 ARG A C 1
ATOM 1966 O O . ARG A 1 264 ? -36.222 -25.678 56.849 1.00 50.31 264 ARG A O 1
ATOM 1973 N N . ARG A 1 265 ? -35.813 -26.086 54.669 1.00 42.56 265 ARG A N 1
ATOM 1974 C CA . ARG A 1 265 ? -37.008 -26.851 54.308 1.00 42.56 265 ARG A CA 1
ATOM 1975 C C . ARG A 1 265 ? -36.601 -27.875 53.266 1.00 42.56 265 ARG A C 1
ATOM 1977 O O . ARG A 1 265 ? -35.744 -27.514 52.431 1.00 42.56 265 ARG A O 1
#

Foldseek 3Di:
DDDPVPPPDDFQDPPDDDDDDDDDDRDGPDDPVVVVVVVVVVVVVVVVVVVVVVVVCVVCVVVVVVVVVVVVVVPLADPLLVLLVVQLVVLCVVVVVVVVLVVLVVVLVVVLVVLVVCLVVVDLDDPVNVVSVVCSVCSVVVSLVVSLVSLQVSSLSSLVRSCVVSVCLLSNLSSLVSLQVVLQPDDDVPCVVDVVVLVVDPYRNCDDPPSPPRPSYDDSVVSSVVSVVVVVVSVVVPDPPPPPDDPDDDDPDDDDPPDPDDDDD

Radius of gyration: 29.95 Å; chains: 1; bounding box: 76×67×99 Å

Sequence (265 aa):
GMSDRLGPLQFGKKQEMIFLGREISEQKDYSERTAEAIDEEVHSLVQGAYDHANKLLEENIDRLHALAGALLDREILDRDEIEGVMAHELAHVRNRDTLIMTMAATIAGAISMLGSFAYYFRGGGGRAGIAALVAVLLAPFAAMIIQMAISRTREYGADRGGAEISGKPAALATALAKLASGAAQVPNPVAQRNPAAAHLYIVPSLFGGMAGLFSTHPDTGKRIAELEKMAMVVGADRRPSSPSGYIGESPARRGSALDPHGRRR

pLDDT: mean 72.46, std 16.25, range [34.72, 93.88]

Secondary structure (DSSP, 8-state):
---TTTTT-----------SSS------SS-HHHHHHHHHHHHHHHHHHHHHHHHHHHHTHHHHHHHHHHHHHTTSS-HHHHHHHHHHHHHHHHHTHHHHHHHHHHHHHHHHHHHHHHHHHH---HHHHHHHHHHHHHHHHHHHHHHHHHHHHHHHHHHHHHHHHHS-HHHHHHHHHHHHHHHTTS--HHHHH-SSSGGG-SS----SSSTTT---SPPHHHHHHHHHHHHHHHHHHTS----------PPP-PPPTT-TT----